Protein AF-S9TLI9-F1 (afdb_monomer_lite)

Secondary structure (DSSP, 8-state):
--------------------SSPEEEEEEEEES-EEEE-TTS-EEE--TT-EEETT-EEEE-TT-EEEEEETTS-EEEE-TT-EEEEEEEEE-TTT--EEEEEEEEES-EEEE--SHHHHSTTSEEEE-SS-EEEEESSEEEEETTEEEEEPPTTS---EEEEE-TTS-EEEE-STT-EEEEETTEE-

InterPro domains:
  IPR006860 FecR protein [PF04773] (57-141)

Sequence (188 aa):
MEVAMAPRDEASSDGAGTQSSGAAIGTVKTLTGGAVARHGDGTQVTLHKGDSIFEGDVLVTESGGAVGVVLADGTSLSLGEKGRLALNDYAYDAKSHSGDAHLSLESGSFALVSGQIAKTAPDAFALKTPTMTIGVRGTGVAGNPSSVALMGERGGVAGEVVITTPGGQTATLNSVGAAATVGSGGLS

Organism: NCBI:txid1316936

Foldseek 3Di:
DDDDDDDDDDDDDDPPPPPDPADQFKFWQDKWAWKWKQAQVRDIGTDDHGDTHGAQIKIAAAARIKIWMAGPLRKIKIFGHRWIKTFHDWDADPVLLEIATEMETAWGKMKIADGSHLARDFQRHWYHYPFKIKTWHRFMWITIRFKIFTAADPPRQFTWIWIAGPVGDIDIDRHHGDMWGQDPVGID

pLDDT: mean 83.11, std 13.95, range [37.53, 95.25]

Radius of gyration: 20.73 Å; chains: 1; bounding box: 42×81×52 Å

Structure (mmCIF, N/CA/C/O backbone):
data_AF-S9TLI9-F1
#
_entry.id   AF-S9TLI9-F1
#
loop_
_atom_site.group_PDB
_atom_site.id
_atom_site.type_symbol
_atom_site.label_atom_id
_atom_site.label_alt_id
_atom_site.label_comp_id
_atom_site.label_asym_id
_atom_site.label_entity_id
_atom_site.label_seq_id
_atom_site.pdbx_PDB_ins_code
_atom_site.Cartn_x
_atom_site.Cartn_y
_atom_site.Cartn_z
_atom_site.occupancy
_atom_site.B_iso_or_equiv
_atom_site.auth_seq_id
_atom_site.auth_comp_id
_atom_site.auth_asym_id
_atom_site.auth_atom_id
_atom_site.pdbx_PDB_model_num
ATOM 1 N N . MET A 1 1 ? -18.436 -61.335 -37.768 1.00 42.94 1 MET A N 1
ATOM 2 C CA . MET A 1 1 ? -17.404 -60.888 -36.813 1.00 42.94 1 MET A CA 1
ATOM 3 C C . MET A 1 1 ? -17.504 -59.379 -36.776 1.00 42.94 1 MET A C 1
ATOM 5 O O . MET A 1 1 ? -17.077 -58.729 -37.712 1.00 42.94 1 MET A O 1
ATOM 9 N N . GLU A 1 2 ? -18.431 -58.845 -35.987 1.00 50.66 2 GLU A N 1
ATOM 10 C CA . GLU A 1 2 ? -18.256 -58.610 -34.545 1.00 50.66 2 GLU A CA 1
ATOM 11 C C . GLU A 1 2 ? -17.056 -57.696 -34.304 1.00 50.66 2 GLU A C 1
ATOM 13 O O . GLU A 1 2 ? -15.920 -58.124 -34.457 1.00 50.66 2 GLU A O 1
ATOM 18 N N . VAL A 1 3 ? -17.332 -56.444 -33.949 1.00 47.47 3 VAL A N 1
ATOM 19 C CA . VAL A 1 3 ? -17.220 -56.036 -32.545 1.00 47.47 3 VAL A CA 1
ATOM 20 C C . VAL A 1 3 ? -18.114 -54.831 -32.283 1.00 47.47 3 VAL A C 1
ATOM 22 O O . VAL A 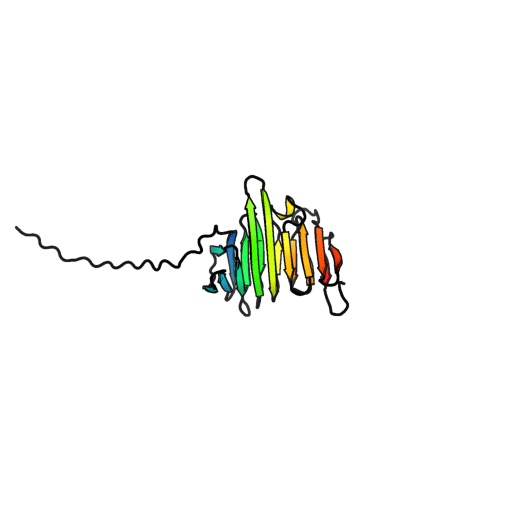1 3 ? -17.939 -53.754 -32.846 1.00 47.47 3 VAL A O 1
ATOM 25 N N . ALA A 1 4 ? -19.099 -55.057 -31.419 1.00 52.72 4 ALA A N 1
ATOM 26 C CA . ALA A 1 4 ? -19.722 -54.013 -30.634 1.00 52.72 4 ALA A CA 1
ATOM 27 C C . ALA A 1 4 ? -18.677 -53.420 -29.676 1.00 52.72 4 ALA A C 1
ATOM 29 O O . ALA A 1 4 ? -17.899 -54.164 -29.080 1.00 52.72 4 ALA A O 1
ATOM 30 N N . MET A 1 5 ? -18.704 -52.106 -29.463 1.00 51.16 5 MET A N 1
ATOM 31 C CA . MET A 1 5 ? -18.160 -51.514 -28.245 1.00 51.16 5 MET A CA 1
ATOM 32 C C . MET A 1 5 ? -18.983 -50.276 -27.873 1.00 51.16 5 MET A C 1
ATOM 34 O O . MET A 1 5 ? -19.244 -49.406 -28.698 1.00 51.16 5 MET A O 1
ATOM 38 N N . ALA A 1 6 ? -19.462 -50.317 -26.633 1.00 61.75 6 ALA A N 1
ATOM 39 C CA . ALA A 1 6 ? -20.376 -49.421 -25.937 1.00 61.75 6 ALA A CA 1
ATOM 40 C C . ALA A 1 6 ? -19.932 -47.938 -25.889 1.00 61.75 6 ALA A C 1
ATOM 42 O O . ALA A 1 6 ? -18.756 -47.642 -26.119 1.00 61.75 6 ALA A O 1
ATOM 43 N N . PRO A 1 7 ? -20.850 -47.010 -25.547 1.00 58.66 7 PRO A N 1
ATOM 44 C CA . PRO A 1 7 ? -20.541 -45.593 -25.377 1.00 58.66 7 PRO A CA 1
ATOM 45 C C . PRO A 1 7 ? -19.630 -45.375 -24.164 1.00 58.66 7 P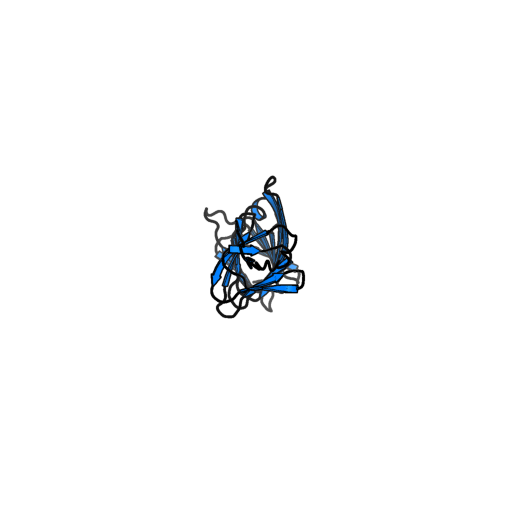RO A C 1
ATOM 47 O O . PRO A 1 7 ? -19.798 -46.016 -23.126 1.00 58.66 7 PRO A O 1
ATOM 50 N N . ARG A 1 8 ? -18.680 -44.446 -24.285 1.00 63.66 8 ARG A N 1
ATOM 51 C CA . ARG A 1 8 ? -18.006 -43.843 -23.135 1.00 63.66 8 ARG A CA 1
ATOM 52 C C . ARG A 1 8 ? -18.564 -42.440 -22.949 1.00 63.66 8 ARG A C 1
ATOM 54 O O . ARG A 1 8 ? -18.291 -41.555 -23.755 1.00 63.66 8 ARG A O 1
ATOM 61 N N . ASP A 1 9 ? -19.364 -42.288 -21.898 1.00 59.84 9 ASP A N 1
ATOM 62 C CA . ASP A 1 9 ? -19.298 -41.122 -21.018 1.00 59.84 9 ASP A CA 1
ATOM 63 C C . ASP A 1 9 ? -17.857 -40.617 -20.928 1.00 59.84 9 ASP A C 1
ATOM 65 O O . ASP A 1 9 ? -16.970 -41.438 -20.719 1.00 59.84 9 ASP A O 1
ATOM 69 N N . GLU A 1 10 ? -17.648 -39.309 -21.078 1.00 55.38 10 GLU A N 1
ATOM 70 C CA . GLU A 1 10 ? -16.999 -38.468 -20.064 1.00 55.38 10 GLU A CA 1
ATOM 71 C C . GLU A 1 10 ? -17.439 -37.019 -20.314 1.00 55.38 10 GLU A C 1
ATOM 73 O O . GLU A 1 10 ? -16.938 -36.310 -21.188 1.00 55.38 10 GLU A O 1
ATOM 78 N N . ALA A 1 11 ? -18.447 -36.600 -19.551 1.00 55.19 11 ALA A N 1
ATOM 79 C CA . ALA A 1 11 ? -18.671 -35.199 -19.265 1.00 55.19 11 ALA A CA 1
ATOM 80 C C . ALA A 1 11 ? -17.455 -34.673 -18.492 1.00 55.19 11 ALA A C 1
ATOM 82 O O . ALA A 1 11 ? -17.208 -35.108 -17.371 1.00 55.19 11 ALA A O 1
ATOM 83 N N . SER A 1 12 ? -16.742 -33.711 -19.070 1.00 59.59 12 SER A N 1
ATOM 84 C CA . SER A 1 12 ? -15.790 -32.885 -18.335 1.00 59.59 12 SER A CA 1
ATOM 85 C C . SER A 1 12 ? -16.242 -31.442 -18.446 1.00 59.59 12 SER A C 1
ATOM 87 O O . SER A 1 12 ? -16.172 -30.799 -19.490 1.00 59.59 12 SER A O 1
ATOM 89 N N . SER A 1 13 ? -16.799 -31.004 -17.328 1.00 57.56 13 SER A N 1
ATOM 90 C CA . SER A 1 13 ? -17.028 -29.633 -16.924 1.00 57.56 13 SER A CA 1
ATOM 91 C C . SER A 1 13 ? -15.786 -28.773 -17.133 1.00 57.56 13 SER A C 1
ATOM 93 O O . SER A 1 13 ? -14.793 -28.977 -16.441 1.00 57.56 13 SER A O 1
ATOM 95 N N . ASP A 1 14 ? -15.893 -27.746 -17.966 1.00 51.28 14 ASP A N 1
ATOM 96 C CA . ASP A 1 14 ? -15.140 -26.519 -17.741 1.00 51.28 14 ASP A CA 1
ATOM 97 C C . ASP A 1 14 ? -16.140 -25.427 -17.390 1.00 51.28 14 ASP A C 1
ATOM 99 O O . ASP A 1 14 ? -16.754 -24.775 -18.237 1.00 51.28 14 ASP A O 1
ATOM 103 N N . GLY A 1 15 ? -16.325 -25.268 -16.078 1.00 45.94 15 GLY A N 1
ATOM 104 C CA . GLY A 1 15 ? -16.776 -24.014 -15.511 1.00 45.94 15 GLY A CA 1
ATOM 105 C C . GLY A 1 15 ? -15.730 -22.964 -15.847 1.00 45.94 15 GLY A C 1
ATOM 106 O O . GLY A 1 15 ? -14.805 -22.731 -15.073 1.00 45.94 15 GLY A O 1
ATOM 107 N N . ALA A 1 16 ? -15.878 -22.347 -17.015 1.00 46.78 16 ALA A N 1
ATOM 108 C CA . ALA A 1 16 ? -15.201 -21.113 -17.347 1.00 46.78 16 ALA A CA 1
ATOM 109 C C . ALA A 1 16 ? -15.756 -20.030 -16.413 1.00 46.78 16 ALA A C 1
ATOM 111 O O . ALA A 1 16 ? -16.695 -19.305 -16.742 1.00 46.78 16 ALA A O 1
ATOM 112 N N . GLY A 1 17 ? -15.185 -19.956 -15.207 1.00 39.91 17 GLY A N 1
ATOM 113 C CA . GLY A 1 17 ? -15.124 -18.706 -14.474 1.00 39.91 17 GLY A CA 1
ATOM 114 C C . GLY A 1 17 ? -14.571 -17.680 -15.448 1.00 39.91 17 GLY A C 1
ATOM 115 O O . GLY A 1 17 ? -13.508 -17.891 -16.031 1.00 39.91 17 GLY A O 1
ATOM 116 N N . THR A 1 18 ? -15.367 -16.651 -15.710 1.00 37.53 18 THR A N 1
ATOM 117 C CA . THR A 1 18 ? -15.087 -15.575 -16.656 1.00 37.53 18 THR A CA 1
ATOM 118 C C . THR A 1 18 ? -13.860 -14.791 -16.200 1.00 37.53 18 THR A C 1
ATOM 120 O O . THR A 1 18 ? -13.984 -13.722 -15.619 1.00 37.53 18 THR A O 1
ATOM 123 N N . GLN A 1 19 ? -12.667 -15.355 -16.417 1.00 41.75 19 GLN A N 1
ATOM 124 C CA . GLN A 1 19 ? -11.394 -14.723 -16.100 1.00 41.75 19 GLN A CA 1
ATOM 125 C C . GLN A 1 19 ? -11.444 -13.298 -16.637 1.00 41.75 19 GLN A C 1
ATOM 127 O O . GLN A 1 19 ? -11.585 -13.095 -17.844 1.00 41.75 19 GLN A O 1
ATOM 132 N N . SER A 1 20 ? -11.434 -12.339 -15.710 1.00 43.84 20 SER A N 1
ATOM 133 C CA . SER A 1 20 ? -11.409 -10.917 -16.007 1.00 43.84 20 SER A CA 1
ATOM 134 C C . SER A 1 20 ? -10.353 -10.685 -17.086 1.00 43.84 20 SER A C 1
ATOM 136 O O . SER A 1 20 ? -9.196 -11.060 -16.908 1.00 43.84 20 SER A O 1
ATOM 138 N N . SER A 1 21 ? -10.761 -10.148 -18.237 1.00 46.41 21 SER A N 1
ATOM 139 C CA . SER A 1 21 ? -9.955 -10.031 -19.464 1.00 46.41 21 SER A CA 1
ATOM 140 C C . SER A 1 21 ? -8.802 -9.013 -19.370 1.00 46.41 21 SER A C 1
ATOM 142 O O . SER A 1 21 ? -8.392 -8.447 -20.384 1.00 46.41 21 SER A O 1
ATOM 144 N N . GLY A 1 22 ? -8.299 -8.745 -18.165 1.00 59.97 22 GLY A N 1
ATOM 145 C CA . GLY A 1 22 ? -7.149 -7.894 -17.885 1.00 59.97 22 GLY A CA 1
ATOM 146 C C . GLY A 1 22 ? -5.882 -8.713 -17.638 1.00 59.97 22 GLY A C 1
ATOM 147 O O . GLY A 1 22 ? -5.931 -9.866 -17.209 1.00 59.97 22 GLY A O 1
ATOM 148 N N . ALA A 1 23 ? -4.719 -8.118 -17.902 1.00 75.81 23 ALA A N 1
ATOM 149 C CA . ALA A 1 23 ? -3.455 -8.718 -17.496 1.00 75.81 23 ALA A CA 1
ATOM 150 C C . ALA A 1 23 ? -3.388 -8.779 -15.961 1.00 75.81 23 ALA A C 1
ATOM 152 O O . ALA A 1 23 ? -3.697 -7.801 -15.283 1.00 75.81 23 ALA A O 1
ATOM 153 N N . ALA A 1 24 ? -2.972 -9.921 -15.411 1.00 85.44 24 ALA A N 1
ATOM 154 C CA . ALA A 1 24 ? -2.707 -10.027 -13.983 1.00 85.44 24 ALA A CA 1
ATOM 155 C C . ALA A 1 24 ? -1.599 -9.037 -13.595 1.00 85.44 24 ALA A C 1
ATOM 157 O O . ALA A 1 24 ? -0.491 -9.089 -14.132 1.00 85.44 24 ALA A O 1
ATOM 158 N N . ILE A 1 25 ? -1.895 -8.156 -12.645 1.00 89.06 25 ILE A N 1
ATOM 159 C CA . ILE A 1 25 ? -0.964 -7.135 -12.150 1.00 89.06 25 ILE A CA 1
ATOM 160 C C . ILE A 1 25 ? -0.156 -7.628 -10.951 1.00 89.06 25 ILE A C 1
ATOM 162 O O . ILE A 1 25 ? 0.853 -7.029 -10.581 1.00 89.06 25 ILE A O 1
ATOM 166 N N . GLY A 1 26 ? -0.577 -8.738 -10.341 1.00 90.50 26 GLY A N 1
ATOM 167 C CA . GLY A 1 26 ? 0.108 -9.331 -9.206 1.00 90.50 26 GLY A CA 1
ATOM 168 C C . GLY A 1 26 ? -0.312 -10.760 -8.907 1.00 90.50 26 GLY A C 1
ATOM 169 O O . GLY A 1 26 ? -1.134 -11.369 -9.591 1.00 90.50 26 GLY A O 1
ATOM 170 N N . THR A 1 27 ? 0.297 -11.324 -7.870 1.00 93.06 27 THR A N 1
ATOM 171 C CA . THR A 1 27 ? 0.033 -12.691 -7.417 1.00 93.06 27 THR A CA 1
ATOM 172 C C . THR A 1 27 ? 0.074 -12.771 -5.901 1.00 93.06 27 THR A C 1
ATOM 174 O O . THR A 1 27 ? 0.992 -12.244 -5.263 1.00 93.06 27 THR A O 1
ATOM 177 N N . VAL A 1 28 ? -0.876 -13.495 -5.316 1.00 94.50 28 VAL A N 1
ATOM 178 C CA . VAL A 1 28 ? -0.903 -13.788 -3.883 1.00 94.50 28 VAL A CA 1
ATOM 179 C C . VAL A 1 28 ? 0.271 -14.704 -3.527 1.00 94.50 28 VAL A C 1
ATOM 181 O O . VAL A 1 28 ? 0.352 -15.855 -3.957 1.00 94.50 28 VAL A O 1
ATOM 184 N N . LYS A 1 29 ? 1.205 -14.209 -2.716 1.00 93.50 29 LYS A N 1
ATOM 185 C CA . LYS A 1 29 ? 2.345 -14.981 -2.197 1.00 93.50 29 LYS A CA 1
ATOM 186 C C . LYS A 1 29 ? 2.054 -15.627 -0.855 1.00 93.50 29 LYS A C 1
ATOM 188 O O . LYS A 1 29 ? 2.537 -16.732 -0.597 1.00 93.50 29 LYS A O 1
ATOM 193 N N . THR A 1 30 ? 1.292 -14.957 -0.002 1.00 91.44 30 THR A N 1
ATOM 194 C CA . THR A 1 30 ? 0.930 -15.456 1.324 1.00 91.44 30 THR A CA 1
ATOM 195 C C . THR A 1 30 ? -0.536 -15.185 1.600 1.00 91.44 30 THR A C 1
ATOM 197 O O . THR A 1 30 ? -1.096 -14.182 1.166 1.00 91.44 30 THR A O 1
ATOM 200 N N . LEU A 1 31 ? -1.152 -16.107 2.328 1.00 92.81 31 LEU A N 1
ATOM 201 C CA . LEU A 1 31 ? -2.519 -15.990 2.794 1.00 92.81 31 LEU A CA 1
ATOM 202 C C . LEU A 1 31 ? -2.602 -16.661 4.162 1.00 92.81 31 LEU A C 1
ATOM 204 O O . LEU A 1 31 ? -2.154 -17.798 4.322 1.00 92.81 31 LEU A O 1
ATOM 208 N N . THR A 1 32 ? -3.175 -15.951 5.120 1.00 91.38 32 THR A N 1
ATOM 209 C CA . THR A 1 32 ? -3.481 -16.433 6.464 1.00 91.38 32 THR A CA 1
ATOM 210 C C . THR A 1 32 ? -4.949 -16.134 6.731 1.00 91.38 32 THR A C 1
ATOM 212 O O . THR A 1 32 ? -5.407 -15.041 6.414 1.00 91.38 32 THR A O 1
ATOM 215 N N . GLY A 1 33 ? -5.695 -17.077 7.308 1.00 89.69 33 GLY A N 1
ATOM 216 C CA . GLY A 1 33 ? -7.133 -16.901 7.538 1.00 89.69 33 GLY A CA 1
ATOM 217 C C . GLY A 1 33 ? -7.929 -16.796 6.230 1.00 89.69 33 GLY A C 1
ATOM 218 O O . GLY A 1 33 ? -7.628 -17.503 5.270 1.00 89.69 33 GLY A O 1
ATOM 219 N N . GLY A 1 34 ? -8.948 -15.932 6.210 1.00 89.56 34 GLY A N 1
ATOM 220 C CA . GLY A 1 34 ? -9.807 -15.688 5.049 1.00 89.56 34 GLY A CA 1
ATOM 221 C C . GLY A 1 34 ? -9.509 -14.354 4.361 1.00 89.56 34 GLY A C 1
ATOM 222 O O . GLY A 1 34 ? -9.417 -13.312 5.018 1.00 89.56 34 GLY A O 1
ATOM 223 N N . ALA A 1 35 ? -9.393 -14.380 3.032 1.00 93.69 35 ALA A N 1
ATOM 224 C CA . ALA A 1 35 ? -9.405 -13.184 2.198 1.00 93.69 35 ALA A CA 1
ATOM 225 C C . ALA A 1 35 ? -10.157 -13.444 0.892 1.00 93.69 35 ALA A C 1
ATOM 227 O O . ALA A 1 35 ? -10.219 -14.565 0.389 1.00 93.69 35 ALA A O 1
ATOM 228 N N . VAL A 1 36 ? -10.719 -12.382 0.340 1.00 93.38 36 VAL A N 1
ATOM 229 C CA . VAL A 1 36 ? -11.512 -12.396 -0.884 1.00 93.38 36 VAL A CA 1
ATOM 230 C C . VAL A 1 36 ? -11.087 -11.220 -1.756 1.00 93.38 36 VAL A C 1
ATOM 232 O O . VAL A 1 36 ? -10.828 -10.131 -1.245 1.00 93.38 36 VAL A O 1
ATOM 235 N N . ALA A 1 37 ? -11.026 -11.423 -3.065 1.00 93.31 37 ALA A N 1
ATOM 236 C CA . ALA A 1 37 ? -10.930 -10.349 -4.041 1.00 93.31 37 ALA A CA 1
ATOM 237 C C . ALA A 1 37 ? -12.325 -10.072 -4.589 1.00 93.31 37 ALA A C 1
ATOM 239 O O . ALA A 1 37 ? -13.092 -10.993 -4.867 1.00 93.31 37 ALA A O 1
ATOM 240 N N . ARG A 1 38 ? -12.671 -8.796 -4.710 1.00 92.94 38 ARG A N 1
ATOM 241 C CA . ARG A 1 38 ? -13.832 -8.350 -5.474 1.00 92.94 38 ARG A CA 1
ATOM 242 C C . ARG A 1 38 ? -13.326 -7.727 -6.757 1.00 92.94 38 ARG A C 1
ATOM 244 O O . ARG A 1 38 ? -12.647 -6.708 -6.687 1.00 92.94 38 ARG A O 1
ATOM 251 N N . HIS A 1 39 ? -13.644 -8.339 -7.882 1.00 87.94 39 HIS A N 1
ATOM 252 C CA . HIS A 1 39 ? -13.270 -7.831 -9.190 1.00 87.94 39 HIS A CA 1
ATOM 253 C C . HIS A 1 39 ? -14.112 -6.603 -9.555 1.00 87.94 39 HIS A C 1
ATOM 255 O O . HIS A 1 39 ? -15.189 -6.372 -8.990 1.00 87.94 39 HIS A O 1
ATOM 261 N N . GLY A 1 40 ? -13.635 -5.815 -10.522 1.00 78.38 40 GLY A N 1
ATOM 262 C CA . GLY A 1 40 ? -14.331 -4.611 -10.992 1.00 78.38 40 GLY A CA 1
ATOM 263 C C . GLY A 1 40 ? -15.731 -4.870 -11.574 1.00 78.38 40 GLY A C 1
ATOM 264 O O . GLY A 1 40 ? -16.565 -3.968 -11.589 1.00 78.38 40 GLY A O 1
ATOM 265 N N . ASP A 1 41 ? -16.023 -6.104 -11.997 1.00 79.62 41 ASP A N 1
ATOM 266 C CA . ASP A 1 41 ? -17.347 -6.547 -12.459 1.00 79.62 41 ASP A CA 1
ATOM 267 C C . ASP A 1 41 ? -18.332 -6.863 -11.309 1.00 79.62 41 ASP A C 1
ATOM 269 O O . ASP A 1 41 ? -19.495 -7.196 -11.547 1.00 79.62 41 ASP A O 1
ATOM 273 N N . GLY A 1 42 ? -17.880 -6.744 -10.056 1.00 79.62 42 GLY A N 1
ATOM 274 C CA . GLY A 1 42 ? -18.652 -7.024 -8.849 1.00 79.62 42 GLY A CA 1
ATOM 275 C C . GLY A 1 42 ? -18.632 -8.489 -8.408 1.00 79.62 42 GLY A C 1
ATOM 276 O O . GLY A 1 42 ? -19.208 -8.806 -7.362 1.00 79.62 42 GLY A O 1
ATOM 277 N N . THR A 1 43 ? -17.971 -9.383 -9.148 1.00 87.56 43 THR A N 1
ATOM 278 C CA . THR A 1 43 ? -17.781 -10.771 -8.720 1.00 87.56 43 THR A CA 1
ATOM 279 C C . THR A 1 43 ? -16.812 -10.839 -7.546 1.00 87.56 43 THR A C 1
ATOM 281 O O . THR A 1 43 ? -15.878 -10.049 -7.422 1.00 87.56 43 THR A O 1
ATOM 284 N N . GLN A 1 44 ? -17.064 -11.774 -6.632 1.00 89.75 44 GLN A N 1
ATOM 285 C CA . GLN A 1 44 ? -16.228 -11.991 -5.461 1.00 89.75 44 GLN A CA 1
ATOM 286 C C . GLN A 1 44 ? -15.651 -13.398 -5.505 1.00 89.75 44 GLN A C 1
ATOM 288 O O . GLN A 1 44 ? -16.394 -14.370 -5.633 1.00 89.75 44 GLN A O 1
ATOM 293 N N . VAL A 1 45 ? -14.336 -13.495 -5.352 1.00 90.81 45 VAL A N 1
ATOM 294 C CA . VAL A 1 45 ? -13.595 -14.752 -5.385 1.00 90.81 45 VAL A CA 1
ATOM 295 C C . VAL A 1 45 ? -12.802 -14.886 -4.095 1.00 90.81 45 VAL A C 1
ATOM 297 O O . VAL A 1 45 ? -12.158 -13.941 -3.637 1.00 90.81 45 VAL A O 1
ATOM 300 N N . THR A 1 46 ? -12.862 -16.063 -3.479 1.00 92.00 46 THR A N 1
ATOM 301 C CA . THR A 1 46 ? -11.995 -16.392 -2.345 1.00 92.00 46 THR A CA 1
ATOM 302 C C . THR A 1 46 ? -10.566 -16.521 -2.834 1.00 92.00 46 THR A C 1
ATOM 304 O O . THR A 1 46 ? -10.295 -17.315 -3.732 1.00 92.00 46 THR A O 1
ATOM 307 N N . LEU A 1 47 ? -9.665 -15.750 -2.232 1.00 91.62 47 LEU A N 1
ATOM 308 C CA . LEU A 1 47 ? -8.257 -15.774 -2.590 1.00 91.62 47 LEU A CA 1
ATOM 309 C C . LEU A 1 47 ? -7.580 -16.995 -1.989 1.00 91.62 47 LEU A C 1
ATOM 311 O O . LEU A 1 47 ? -7.785 -17.330 -0.824 1.00 91.62 47 LEU A O 1
ATOM 315 N N . HIS A 1 48 ? -6.698 -17.588 -2.776 1.00 91.75 48 HIS A N 1
ATOM 316 C CA . HIS A 1 48 ? -5.767 -18.625 -2.380 1.00 91.75 48 HIS A CA 1
ATOM 317 C C . HIS A 1 48 ? -4.344 -18.188 -2.713 1.00 91.75 48 HIS A C 1
ATOM 319 O O . HIS A 1 48 ? -4.078 -17.293 -3.517 1.00 91.75 48 HIS A O 1
ATOM 325 N N . LYS A 1 49 ? -3.376 -18.830 -2.062 1.00 91.44 49 LYS 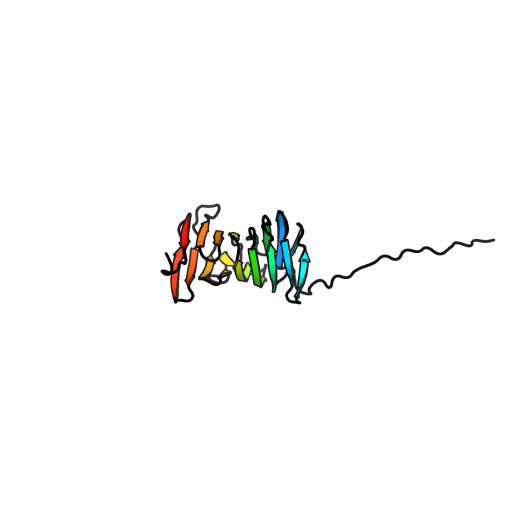A N 1
ATOM 326 C CA . LYS A 1 49 ? -1.972 -18.615 -2.392 1.00 91.44 49 LYS A CA 1
ATOM 327 C C . LYS A 1 49 ? -1.710 -19.062 -3.833 1.00 91.44 49 LYS A C 1
ATOM 329 O O . LYS A 1 49 ? -1.939 -20.219 -4.164 1.00 91.44 49 LYS A O 1
ATOM 334 N N . GLY A 1 50 ? -1.130 -18.172 -4.630 1.00 89.38 50 GLY A N 1
ATOM 335 C CA . GLY A 1 50 ? -0.868 -18.385 -6.052 1.00 89.38 50 GLY A CA 1
ATOM 336 C C . GLY A 1 50 ? -1.894 -17.729 -6.971 1.00 89.38 50 GLY A C 1
ATOM 337 O O . GLY A 1 50 ? -1.610 -17.619 -8.161 1.00 89.38 50 GLY A O 1
ATOM 338 N N . ASP A 1 51 ? -3.015 -17.243 -6.437 1.00 90.38 51 ASP A N 1
ATOM 339 C CA . ASP A 1 51 ? -4.035 -16.585 -7.248 1.00 90.38 51 ASP A CA 1
ATOM 340 C C . ASP A 1 51 ? -3.515 -15.269 -7.824 1.00 90.38 51 ASP A C 1
ATOM 342 O O . ASP A 1 51 ? -2.736 -14.538 -7.197 1.00 90.38 51 ASP A O 1
ATOM 346 N N . SER A 1 52 ? -3.947 -14.980 -9.045 1.00 90.69 52 SER A N 1
ATOM 347 C CA . SER A 1 52 ? -3.651 -13.731 -9.732 1.00 90.69 52 SER A CA 1
ATOM 348 C C . SER A 1 52 ? -4.560 -12.613 -9.234 1.00 90.69 52 SER A C 1
ATOM 350 O O . SER A 1 52 ? -5.748 -12.826 -9.014 1.00 90.69 52 SER A O 1
ATOM 352 N N . ILE A 1 53 ? -3.983 -11.424 -9.079 1.00 90.81 53 ILE A N 1
ATOM 353 C CA . ILE A 1 53 ? -4.710 -10.187 -8.790 1.00 90.81 53 ILE A CA 1
ATOM 354 C C . ILE A 1 53 ? -4.744 -9.350 -10.061 1.00 90.81 53 ILE A C 1
ATOM 356 O O . ILE A 1 53 ? -3.736 -9.260 -10.773 1.00 90.81 53 ILE A O 1
ATOM 360 N N . PHE A 1 54 ? -5.888 -8.738 -10.322 1.00 90.06 54 PHE A N 1
ATOM 361 C CA . PHE A 1 54 ? -6.141 -7.927 -11.502 1.00 90.06 54 PHE A CA 1
ATOM 362 C C . PHE A 1 5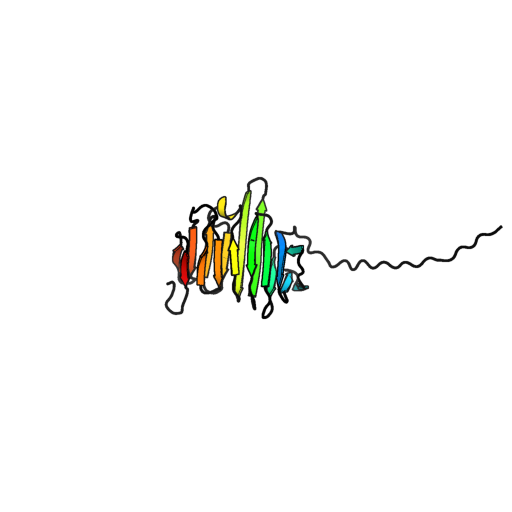4 ? -6.320 -6.457 -11.121 1.00 90.06 54 PHE A C 1
ATOM 364 O O . PHE A 1 54 ? -6.549 -6.102 -9.964 1.00 90.06 54 PHE A O 1
ATOM 371 N N . GLU A 1 55 ? -6.157 -5.584 -12.107 1.00 88.81 55 GLU A N 1
ATOM 372 C CA . GLU A 1 55 ? -6.474 -4.170 -11.951 1.00 88.81 55 GLU A CA 1
ATOM 373 C C . GLU A 1 55 ? -7.974 -3.981 -11.677 1.00 88.81 55 GLU A C 1
ATOM 375 O O . GLU A 1 55 ? -8.820 -4.680 -12.236 1.00 88.81 55 GLU A O 1
ATOM 380 N N . GLY A 1 56 ? -8.302 -3.041 -10.792 1.00 88.94 56 GLY A N 1
ATOM 381 C CA . GLY A 1 56 ? -9.658 -2.798 -10.308 1.00 88.94 56 GLY A CA 1
ATOM 382 C C . GLY A 1 56 ? -10.085 -3.718 -9.163 1.00 88.94 56 GLY A C 1
ATOM 383 O O . GLY A 1 56 ? -11.174 -3.530 -8.617 1.00 88.94 56 GLY A O 1
ATOM 384 N N . ASP A 1 57 ? -9.254 -4.689 -8.769 1.00 91.69 57 ASP A N 1
ATOM 385 C CA . ASP A 1 57 ? -9.591 -5.608 -7.687 1.00 91.69 57 ASP A CA 1
ATOM 386 C C . ASP A 1 57 ? -9.587 -4.913 -6.323 1.00 91.69 57 ASP A C 1
ATOM 388 O O . ASP A 1 57 ? -8.712 -4.112 -5.984 1.00 91.69 57 ASP A O 1
ATOM 392 N N . VAL A 1 58 ? -10.547 -5.296 -5.485 1.00 93.56 58 VAL A N 1
ATOM 393 C CA . VAL A 1 58 ? -10.614 -4.912 -4.078 1.00 93.56 58 VAL A CA 1
ATOM 394 C C . VAL A 1 58 ? -10.355 -6.131 -3.208 1.00 93.56 58 VAL A C 1
ATOM 396 O O . VAL A 1 58 ? -11.195 -7.024 -3.089 1.00 93.56 58 VAL A O 1
ATOM 399 N N . LEU A 1 59 ? -9.196 -6.148 -2.560 1.00 93.81 59 LEU A N 1
ATOM 400 C CA . LEU A 1 59 ? -8.820 -7.158 -1.583 1.00 93.81 59 LEU A CA 1
ATOM 401 C C . LEU A 1 59 ? -9.503 -6.854 -0.253 1.00 93.81 59 LEU A C 1
ATOM 403 O O . LEU A 1 59 ? -9.383 -5.751 0.287 1.00 93.81 59 LEU A O 1
ATOM 407 N N . VAL A 1 60 ? -10.202 -7.845 0.287 1.00 94.44 60 VAL A N 1
ATOM 408 C CA . VAL A 1 60 ? -10.867 -7.768 1.586 1.00 94.44 60 VAL A CA 1
ATOM 409 C C . VAL A 1 60 ? -10.415 -8.944 2.440 1.00 94.44 60 VAL A C 1
ATOM 411 O O . VAL A 1 60 ? -10.529 -10.095 2.026 1.00 94.44 60 VAL A O 1
ATOM 414 N N . THR A 1 61 ? -9.906 -8.669 3.636 1.00 94.81 61 THR A N 1
ATOM 415 C CA . THR A 1 61 ? -9.505 -9.697 4.609 1.00 94.81 61 THR A CA 1
ATOM 416 C C . THR A 1 61 ? -10.508 -9.777 5.754 1.00 94.81 61 THR A C 1
ATOM 418 O O . THR A 1 61 ? -11.090 -8.777 6.184 1.00 94.81 61 THR A O 1
ATOM 421 N N . GLU A 1 62 ? -10.715 -10.985 6.267 1.00 92.06 62 GLU A N 1
ATOM 422 C CA . GLU A 1 62 ? -11.574 -11.221 7.427 1.00 92.06 62 GLU A CA 1
ATOM 423 C C . GLU A 1 62 ? -10.826 -10.967 8.752 1.00 92.06 62 GLU A C 1
ATOM 425 O O . GLU A 1 62 ? -9.667 -10.540 8.779 1.00 92.06 62 GLU A O 1
ATOM 430 N N . SER A 1 63 ? -11.495 -11.199 9.886 1.00 91.50 63 SER A N 1
ATOM 431 C CA . SER A 1 63 ? -10.850 -11.126 11.205 1.00 91.50 63 SER A CA 1
ATOM 432 C C . SER A 1 63 ? -9.798 -12.232 11.337 1.00 91.50 63 SER A C 1
ATOM 434 O O . SER A 1 63 ? -10.090 -13.388 11.041 1.00 91.50 63 SER A O 1
ATOM 436 N N . GLY A 1 64 ? -8.578 -11.900 11.771 1.00 88.06 64 GLY A N 1
ATOM 437 C CA . GLY A 1 64 ? -7.439 -12.826 11.740 1.00 88.06 64 GLY A CA 1
ATOM 438 C C . GLY A 1 64 ? -6.939 -13.181 10.331 1.00 88.06 64 GLY A C 1
ATOM 439 O O . GLY A 1 64 ? -6.060 -14.034 10.196 1.00 88.06 64 GLY A O 1
ATOM 440 N N . GLY A 1 65 ? -7.497 -12.556 9.287 1.00 91.38 65 GLY A N 1
ATOM 441 C CA . GLY A 1 65 ? -7.080 -12.723 7.901 1.00 91.38 65 GLY A CA 1
ATOM 442 C C . GLY A 1 65 ? -5.887 -11.834 7.555 1.00 91.38 65 GLY A C 1
ATOM 443 O O . GLY A 1 65 ? -5.788 -10.708 8.027 1.00 91.38 65 GLY A O 1
ATOM 444 N N . ALA A 1 66 ? -4.982 -12.304 6.711 1.00 92.94 66 ALA A N 1
ATOM 445 C CA . ALA A 1 66 ? -3.933 -11.482 6.127 1.00 92.94 66 ALA A CA 1
ATOM 446 C C . ALA A 1 66 ? -3.587 -12.003 4.735 1.00 92.94 66 ALA A C 1
ATOM 448 O O . ALA A 1 66 ? -3.533 -13.213 4.515 1.00 92.94 66 ALA A O 1
ATOM 449 N N . VAL A 1 67 ? -3.314 -11.097 3.804 1.00 94.81 67 VAL A N 1
ATOM 450 C CA . VAL A 1 67 ? -2.918 -11.445 2.438 1.00 94.81 67 VAL A CA 1
ATOM 451 C C . VAL A 1 67 ? -1.664 -10.675 2.052 1.00 94.81 67 VAL A C 1
ATOM 453 O O . VAL A 1 67 ? -1.566 -9.474 2.288 1.00 94.81 67 VAL A O 1
ATOM 456 N N . GLY A 1 68 ? -0.689 -11.376 1.483 1.00 94.50 68 GLY A N 1
ATOM 457 C CA . GLY A 1 68 ? 0.511 -10.793 0.899 1.00 94.50 68 GLY A CA 1
ATOM 458 C C . GLY A 1 68 ? 0.508 -11.010 -0.605 1.00 94.50 68 GLY A C 1
ATOM 459 O O . GLY A 1 68 ? 0.453 -12.148 -1.070 1.00 94.50 68 GLY A O 1
ATOM 460 N N . VAL A 1 69 ? 0.583 -9.927 -1.362 1.00 94.00 69 VAL A N 1
ATOM 461 C CA . VAL A 1 69 ? 0.576 -9.890 -2.823 1.00 94.00 69 VAL A CA 1
ATOM 462 C C . VAL A 1 69 ? 1.902 -9.318 -3.303 1.00 94.00 69 VAL A C 1
ATOM 464 O O . VAL A 1 69 ? 2.419 -8.359 -2.737 1.00 94.00 69 VAL A O 1
ATOM 467 N N . VAL A 1 70 ? 2.458 -9.903 -4.358 1.00 93.19 70 VAL A N 1
ATOM 468 C CA . VAL A 1 70 ? 3.590 -9.319 -5.083 1.00 93.19 70 VAL A CA 1
ATOM 469 C C . VAL A 1 70 ? 3.111 -8.898 -6.459 1.00 93.19 70 VAL A C 1
ATOM 471 O O . VAL A 1 70 ? 2.537 -9.714 -7.180 1.00 93.19 70 VAL A O 1
ATOM 474 N N . LEU A 1 71 ? 3.328 -7.631 -6.792 1.00 91.38 71 LEU A N 1
ATOM 475 C CA . LEU A 1 71 ? 2.965 -7.033 -8.070 1.00 91.38 71 LEU A CA 1
ATOM 476 C C . LEU A 1 71 ? 4.049 -7.291 -9.129 1.00 91.38 71 LEU A C 1
ATOM 478 O O . LEU A 1 71 ? 5.174 -7.693 -8.812 1.00 91.38 71 LEU A O 1
ATOM 482 N N . ALA A 1 72 ? 3.708 -7.067 -10.396 1.00 88.38 72 ALA A N 1
ATOM 483 C CA . ALA A 1 72 ? 4.576 -7.331 -11.543 1.00 88.38 72 ALA A CA 1
ATOM 484 C C . ALA A 1 72 ? 5.881 -6.504 -11.540 1.00 88.38 72 ALA A C 1
ATOM 486 O O . ALA A 1 72 ? 6.914 -6.980 -12.011 1.00 88.38 72 ALA A O 1
ATOM 487 N N . ASP A 1 73 ? 5.864 -5.303 -10.961 1.00 85.50 73 ASP A N 1
ATOM 488 C CA . ASP A 1 73 ? 7.028 -4.421 -10.782 1.00 85.50 73 ASP A CA 1
ATOM 489 C C . ASP A 1 73 ? 7.945 -4.823 -9.611 1.00 85.50 73 ASP A C 1
ATOM 491 O O . ASP A 1 73 ? 8.945 -4.154 -9.331 1.00 85.50 73 ASP A O 1
ATOM 495 N N . GLY A 1 74 ? 7.601 -5.903 -8.904 1.00 86.81 74 GLY A N 1
ATOM 496 C CA . GLY A 1 74 ? 8.309 -6.377 -7.720 1.00 86.81 74 GLY A CA 1
ATOM 497 C C . GLY A 1 74 ? 7.878 -5.698 -6.419 1.00 86.81 74 GLY A C 1
ATOM 498 O O . GLY A 1 74 ? 8.473 -5.988 -5.380 1.00 86.81 74 GLY A O 1
ATOM 499 N N . THR A 1 75 ? 6.855 -4.835 -6.442 1.00 89.06 75 THR A N 1
ATOM 500 C CA . THR A 1 75 ? 6.268 -4.282 -5.217 1.00 89.06 75 THR A CA 1
ATOM 501 C C . THR A 1 75 ? 5.668 -5.408 -4.375 1.00 89.06 75 THR A C 1
ATOM 503 O O . THR A 1 75 ? 4.887 -6.222 -4.868 1.00 89.06 75 THR A O 1
ATOM 506 N N . SER A 1 76 ? 6.013 -5.453 -3.089 1.00 91.19 76 SER A N 1
ATOM 507 C CA . SER A 1 76 ? 5.427 -6.392 -2.130 1.00 91.19 76 SER A CA 1
ATOM 508 C C . SER A 1 76 ? 4.434 -5.659 -1.246 1.00 91.19 76 SER A C 1
ATOM 510 O O . SER A 1 76 ? 4.809 -4.773 -0.486 1.00 91.19 76 SER A O 1
ATOM 512 N N . LEU A 1 77 ? 3.178 -6.072 -1.298 1.00 92.69 77 LEU A N 1
ATOM 513 C CA . LEU A 1 77 ? 2.065 -5.495 -0.562 1.00 92.69 77 LEU A CA 1
ATOM 514 C C . LEU A 1 77 ? 1.508 -6.538 0.405 1.00 92.69 77 LEU A C 1
ATOM 516 O O . LEU A 1 77 ? 1.312 -7.690 0.049 1.00 92.69 77 LEU A O 1
ATOM 520 N N . SER A 1 78 ? 1.243 -6.150 1.641 1.00 93.69 78 SER A N 1
ATOM 521 C CA . SER A 1 78 ? 0.605 -6.980 2.656 1.00 93.69 78 SER A CA 1
ATOM 522 C C . SER A 1 78 ? -0.550 -6.218 3.276 1.00 93.69 78 SER A C 1
ATOM 524 O O . SER A 1 78 ? -0.390 -5.063 3.662 1.00 93.69 78 SER A O 1
ATOM 526 N N . LEU A 1 79 ? -1.693 -6.880 3.394 1.00 95.25 79 LEU A N 1
ATOM 527 C CA . LEU A 1 79 ? -2.892 -6.380 4.046 1.00 95.25 79 LEU A CA 1
ATOM 528 C C . LEU A 1 79 ? -3.191 -7.277 5.249 1.00 95.25 79 LEU A C 1
ATOM 530 O O . LEU A 1 79 ? -3.287 -8.497 5.112 1.00 95.25 79 LEU A O 1
ATOM 534 N N . GLY A 1 80 ? -3.285 -6.669 6.427 1.00 93.69 80 GLY A N 1
ATOM 535 C CA . GLY A 1 80 ? -3.633 -7.330 7.683 1.00 93.69 80 GLY A CA 1
ATOM 536 C C . GLY A 1 80 ? -5.135 -7.569 7.820 1.00 93.69 80 GLY A C 1
ATOM 537 O O . GLY A 1 80 ? -5.880 -7.439 6.853 1.00 93.69 80 GLY A O 1
ATOM 538 N N . GLU A 1 81 ? -5.580 -7.905 9.028 1.00 93.50 81 GLU A N 1
ATOM 539 C CA . GLU A 1 81 ? -6.978 -8.260 9.298 1.00 93.50 81 GLU A CA 1
ATOM 540 C C . GLU A 1 81 ? -7.952 -7.095 9.138 1.00 93.50 81 GLU A C 1
ATOM 542 O O . GLU A 1 81 ? -7.589 -5.931 9.332 1.00 93.50 81 GLU A O 1
ATOM 547 N N . LYS A 1 82 ? -9.212 -7.428 8.815 1.00 93.06 82 LYS A N 1
ATOM 548 C CA . LYS A 1 82 ? -10.299 -6.453 8.592 1.00 93.06 82 LYS A CA 1
ATOM 549 C C . LYS A 1 82 ? -9.883 -5.344 7.622 1.00 93.06 82 LYS A C 1
ATOM 551 O O . LYS A 1 82 ? -10.218 -4.173 7.802 1.00 93.06 82 LYS A O 1
ATOM 556 N N . GLY A 1 83 ? -9.089 -5.729 6.635 1.00 93.88 83 GLY A N 1
ATOM 557 C CA . GLY A 1 83 ? -8.480 -4.852 5.667 1.00 93.88 83 GLY A CA 1
ATOM 558 C C . GLY A 1 83 ? -9.320 -4.749 4.414 1.00 93.88 83 GLY A C 1
ATOM 559 O O . GLY A 1 83 ? -9.941 -5.722 3.987 1.00 93.88 83 GLY A O 1
ATOM 560 N N . ARG A 1 84 ? -9.327 -3.559 3.817 1.00 95.00 84 ARG A N 1
ATOM 561 C CA . ARG A 1 84 ? -9.962 -3.292 2.525 1.00 95.00 84 ARG A CA 1
ATOM 562 C C . ARG A 1 84 ? -9.036 -2.423 1.701 1.00 95.00 84 ARG A C 1
ATOM 564 O O . ARG A 1 84 ? -8.805 -1.265 2.053 1.00 95.00 84 ARG A O 1
ATOM 571 N N . LEU A 1 85 ? -8.507 -2.994 0.628 1.00 94.81 85 LEU A N 1
ATOM 572 C CA . LEU A 1 85 ? -7.543 -2.347 -0.247 1.00 94.81 85 LEU A CA 1
ATOM 573 C C . LEU A 1 85 ? -7.965 -2.522 -1.700 1.00 94.81 85 LEU A C 1
ATOM 575 O O . LEU A 1 85 ? -8.054 -3.645 -2.184 1.00 94.81 85 LEU A O 1
ATOM 579 N N . ALA A 1 86 ? -8.194 -1.413 -2.386 1.00 93.12 86 ALA A N 1
ATOM 580 C CA . ALA A 1 86 ? -8.492 -1.379 -3.807 1.00 93.12 86 ALA A CA 1
ATOM 581 C C . ALA A 1 86 ? -7.227 -1.082 -4.619 1.00 93.12 86 ALA A C 1
ATOM 583 O O . ALA A 1 86 ? -6.470 -0.164 -4.286 1.00 93.12 86 ALA A O 1
ATOM 584 N N . LEU A 1 87 ? -7.011 -1.851 -5.682 1.00 91.81 87 LEU A N 1
ATOM 585 C CA . LEU A 1 87 ? -5.987 -1.617 -6.693 1.00 91.81 87 LEU A CA 1
ATOM 586 C C . LEU A 1 87 ? -6.655 -0.891 -7.863 1.00 91.81 87 LEU A C 1
ATOM 588 O O . LEU A 1 87 ? -7.124 -1.531 -8.795 1.00 91.81 87 LEU A O 1
ATOM 592 N N . ASN A 1 88 ? -6.785 0.433 -7.774 1.00 89.06 88 ASN A N 1
ATOM 593 C CA . ASN A 1 88 ? -7.628 1.184 -8.710 1.00 89.06 88 ASN A CA 1
ATOM 594 C C . ASN A 1 88 ? -6.991 1.353 -10.090 1.00 89.06 88 ASN A C 1
ATOM 596 O O . ASN A 1 88 ? -7.704 1.285 -11.082 1.00 89.06 88 ASN A O 1
ATOM 600 N N . ASP A 1 89 ? -5.691 1.642 -10.119 1.00 87.88 89 ASP A N 1
ATOM 601 C CA . ASP A 1 89 ? -4.928 1.902 -11.338 1.00 87.88 89 ASP A CA 1
ATOM 602 C C . ASP A 1 89 ? -3.548 1.276 -11.161 1.00 87.88 89 ASP A C 1
ATOM 604 O O . ASP A 1 89 ? -2.871 1.514 -10.149 1.00 87.88 89 ASP A O 1
ATOM 608 N N . TYR A 1 90 ? -3.171 0.415 -12.097 1.00 87.75 90 TYR A N 1
ATOM 609 C CA . TYR A 1 90 ? -1.843 -0.171 -12.125 1.00 87.75 90 TYR A CA 1
ATOM 610 C C . TYR A 1 90 ? -1.393 -0.390 -13.564 1.00 87.75 90 TYR A C 1
ATOM 612 O O . TYR A 1 90 ? -1.814 -1.332 -14.238 1.00 87.75 90 TYR A O 1
ATOM 620 N N . ALA A 1 91 ? -0.443 0.426 -13.994 1.00 85.75 91 ALA A N 1
ATOM 621 C CA . ALA A 1 91 ? 0.244 0.289 -15.261 1.00 85.75 91 ALA A CA 1
ATOM 622 C C . ALA A 1 91 ? 1.728 0.057 -14.990 1.00 85.75 91 ALA A C 1
ATOM 624 O O . ALA A 1 91 ? 2.363 0.845 -14.302 1.00 85.75 91 ALA A O 1
ATOM 625 N N . TYR A 1 92 ? 2.310 -1.004 -15.546 1.00 86.06 92 TYR A N 1
ATOM 626 C CA . TYR A 1 92 ? 3.750 -1.244 -15.468 1.00 86.06 92 TYR A CA 1
ATOM 627 C C . TYR A 1 92 ? 4.293 -1.701 -16.818 1.00 86.06 92 TYR A C 1
ATOM 629 O O . TYR A 1 92 ? 3.878 -2.732 -17.351 1.00 86.06 92 TYR A O 1
ATOM 637 N N . ASP A 1 93 ? 5.262 -0.958 -17.351 1.00 84.31 93 ASP A N 1
ATOM 638 C CA . ASP A 1 93 ? 6.030 -1.347 -18.528 1.00 84.31 93 ASP A CA 1
ATOM 639 C C . ASP A 1 93 ? 7.400 -1.886 -18.094 1.00 84.31 93 ASP A C 1
ATOM 641 O O . ASP A 1 93 ? 8.279 -1.159 -17.630 1.00 84.31 93 ASP A O 1
ATOM 645 N N . ALA A 1 94 ? 7.606 -3.191 -18.278 1.00 80.81 94 ALA A N 1
ATOM 646 C CA . ALA A 1 94 ? 8.853 -3.858 -17.913 1.00 80.81 94 ALA A CA 1
ATOM 647 C C . ALA A 1 94 ? 10.065 -3.467 -18.783 1.00 80.81 94 ALA A C 1
ATOM 649 O O . ALA A 1 94 ? 11.192 -3.772 -18.398 1.00 80.81 94 ALA A O 1
ATOM 650 N N . LYS A 1 95 ? 9.869 -2.837 -19.951 1.00 83.62 95 LYS A N 1
ATOM 651 C CA . LYS A 1 95 ? 10.956 -2.387 -20.840 1.00 83.62 95 LYS A CA 1
ATOM 652 C C . LYS A 1 95 ? 11.517 -1.041 -20.406 1.00 83.62 95 LYS A C 1
ATOM 654 O O . LYS A 1 95 ? 12.730 -0.859 -20.432 1.00 83.62 95 LYS A O 1
ATOM 659 N N . SER A 1 96 ? 10.647 -0.098 -20.053 1.00 81.62 96 SER A N 1
ATOM 660 C CA . SER A 1 96 ? 11.049 1.223 -19.552 1.00 81.62 96 SER A CA 1
ATOM 661 C C . SER A 1 96 ? 11.168 1.271 -18.029 1.00 81.62 96 SER A C 1
ATOM 663 O O . SER A 1 96 ? 11.655 2.265 -17.495 1.00 81.62 96 SER A O 1
ATOM 665 N N . HIS A 1 97 ? 10.729 0.214 -17.337 1.00 79.25 97 HIS A N 1
ATOM 666 C CA . HIS A 1 97 ? 10.578 0.138 -15.882 1.00 79.25 97 HIS A CA 1
ATOM 667 C C . HIS A 1 97 ? 9.678 1.230 -15.290 1.00 79.25 97 HIS A C 1
ATOM 669 O O . HIS A 1 97 ? 9.673 1.420 -14.080 1.00 79.25 97 HIS A O 1
ATOM 675 N N . SER A 1 98 ? 8.910 1.926 -16.129 1.00 80.19 98 SER A N 1
ATOM 676 C CA . SER A 1 98 ? 8.027 3.020 -15.742 1.00 80.19 98 SER A CA 1
ATOM 677 C C . SER A 1 98 ? 6.583 2.549 -15.653 1.00 80.19 98 SER A C 1
ATOM 679 O O . SER A 1 98 ? 6.198 1.549 -16.260 1.00 80.19 98 SER A O 1
ATOM 681 N N . GLY A 1 99 ? 5.768 3.303 -14.934 1.00 84.69 99 GLY A N 1
ATOM 682 C CA . GLY A 1 99 ? 4.380 2.957 -14.712 1.00 84.69 99 GLY A CA 1
ATOM 683 C C . GLY A 1 99 ? 3.744 3.851 -13.668 1.00 84.69 99 GLY A C 1
ATOM 684 O O . GLY A 1 99 ? 4.411 4.750 -13.164 1.00 84.69 99 GLY A O 1
ATOM 685 N N . ASP A 1 100 ? 2.505 3.537 -13.324 1.00 87.69 100 ASP A N 1
ATOM 686 C CA . ASP A 1 100 ? 1.708 4.193 -12.297 1.00 87.69 100 ASP A CA 1
ATOM 687 C C . ASP A 1 100 ? 1.042 3.108 -11.442 1.00 87.69 100 ASP A C 1
ATOM 689 O O . ASP A 1 100 ? 0.638 2.057 -11.938 1.00 87.69 100 ASP A O 1
ATOM 693 N N . ALA A 1 101 ? 0.974 3.329 -10.137 1.00 89.50 101 ALA A N 1
ATOM 694 C CA . ALA A 1 101 ? 0.394 2.411 -9.171 1.00 89.50 101 ALA A CA 1
ATOM 695 C C . ALA A 1 101 ? -0.375 3.213 -8.123 1.00 89.50 101 ALA A C 1
ATOM 697 O O . ALA A 1 101 ? 0.199 3.754 -7.169 1.00 89.50 101 ALA A O 1
ATOM 698 N N . HIS A 1 102 ? -1.692 3.288 -8.301 1.00 91.12 102 HIS A N 1
ATOM 699 C CA . HIS A 1 102 ? -2.596 3.989 -7.401 1.00 91.12 102 HIS A CA 1
ATOM 700 C C . HIS A 1 102 ? -3.465 2.996 -6.637 1.00 91.12 102 HIS A C 1
ATOM 702 O O . HIS A 1 102 ? -4.362 2.338 -7.172 1.00 91.12 102 HIS A O 1
ATOM 708 N N . LEU A 1 103 ? -3.229 2.936 -5.332 1.00 92.50 103 LEU A N 1
ATOM 709 C CA . LEU A 1 103 ? -3.939 2.057 -4.421 1.00 92.50 103 LEU A CA 1
ATOM 710 C C . LEU A 1 103 ? -4.814 2.881 -3.483 1.00 92.50 103 LEU A C 1
ATOM 712 O O . LEU A 1 103 ? -4.527 4.041 -3.185 1.00 92.50 103 LEU A O 1
ATOM 716 N N . SER A 1 104 ? -5.897 2.292 -2.990 1.00 94.06 104 SER A N 1
ATOM 717 C CA . SER A 1 104 ? -6.754 2.910 -1.979 1.00 94.06 104 SER A CA 1
ATOM 718 C C . SER A 1 104 ? -6.997 1.970 -0.815 1.00 94.06 104 SER A C 1
ATOM 720 O O . SER A 1 104 ? -7.665 0.952 -0.964 1.00 94.06 104 SER A O 1
ATOM 722 N N . LEU A 1 105 ? -6.469 2.319 0.355 1.00 94.44 105 LEU A N 1
ATOM 723 C CA . LEU A 1 105 ? -6.696 1.597 1.599 1.00 94.44 105 LEU A CA 1
ATOM 724 C C . LEU A 1 105 ? -7.818 2.270 2.382 1.00 94.44 105 LEU A C 1
ATOM 726 O O . LEU A 1 105 ? -7.661 3.373 2.902 1.00 94.44 105 LEU A O 1
ATOM 730 N N . GLU A 1 106 ? -8.937 1.573 2.506 1.00 92.81 106 GLU A N 1
ATOM 731 C CA . GLU A 1 106 ? -10.093 2.038 3.268 1.00 92.81 106 GLU A CA 1
ATOM 732 C C . GLU A 1 106 ? -9.968 1.670 4.754 1.00 92.81 106 GLU A C 1
ATOM 734 O O . GLU A 1 106 ? -10.317 2.462 5.627 1.00 92.81 106 GLU A O 1
ATOM 739 N N . SER A 1 107 ? -9.454 0.474 5.058 1.00 92.94 107 SER A N 1
ATOM 740 C CA . SER A 1 107 ? -9.340 -0.040 6.430 1.00 92.94 107 SER A CA 1
ATOM 741 C C . SER A 1 107 ? -8.286 -1.140 6.558 1.00 92.94 107 SER A C 1
ATOM 743 O O . SER A 1 107 ? -7.824 -1.684 5.554 1.00 92.94 107 SER A O 1
ATOM 745 N N . GLY A 1 108 ? -7.930 -1.465 7.804 1.00 91.62 108 GLY A N 1
ATOM 746 C CA . GLY A 1 108 ? -6.944 -2.486 8.166 1.00 91.62 108 GLY A CA 1
ATOM 747 C C . GLY A 1 108 ? -5.511 -1.969 8.214 1.00 91.62 108 GLY A C 1
ATOM 748 O O . GLY A 1 108 ? -5.226 -0.812 7.914 1.00 91.62 108 GLY A O 1
ATOM 749 N N . SER A 1 109 ? -4.595 -2.838 8.620 1.00 93.31 109 SER A N 1
ATOM 750 C CA . SER A 1 109 ? -3.163 -2.537 8.588 1.00 93.31 109 SER A CA 1
ATOM 751 C C . SER A 1 109 ? -2.576 -2.927 7.240 1.00 93.31 109 SER A C 1
ATOM 753 O O . SER A 1 109 ? -3.003 -3.910 6.640 1.00 93.31 109 SER A O 1
ATOM 755 N N . PHE A 1 110 ? -1.564 -2.207 6.780 1.00 93.75 110 PHE A N 1
ATOM 756 C CA . PHE A 1 110 ? -0.852 -2.519 5.552 1.00 93.75 110 PHE A CA 1
ATOM 757 C C . PHE A 1 110 ? 0.657 -2.464 5.769 1.00 93.75 110 PHE A C 1
ATOM 759 O O . PHE A 1 110 ? 1.159 -1.752 6.639 1.00 93.75 110 PHE A O 1
ATOM 766 N N . ALA A 1 111 ? 1.380 -3.204 4.944 1.00 91.81 111 ALA A N 1
ATOM 767 C CA . ALA A 1 111 ? 2.805 -3.028 4.743 1.00 91.81 111 ALA A CA 1
ATOM 768 C C . ALA A 1 111 ? 3.076 -3.100 3.246 1.00 91.81 111 ALA A C 1
ATOM 770 O O . ALA A 1 111 ? 2.569 -3.977 2.556 1.00 91.81 111 ALA A O 1
ATOM 771 N N . LEU A 1 112 ? 3.861 -2.170 2.737 1.00 90.00 112 LEU A N 1
ATOM 772 C CA . LEU A 1 112 ? 4.202 -2.061 1.337 1.00 90.00 112 LEU A CA 1
ATOM 773 C C . LEU A 1 112 ? 5.702 -1.852 1.226 1.00 90.00 112 LEU A C 1
ATOM 775 O O . LEU A 1 112 ? 6.263 -1.005 1.908 1.00 90.00 112 LEU A O 1
ATOM 779 N N . VAL A 1 113 ? 6.349 -2.585 0.338 1.00 89.19 113 VAL A N 1
ATOM 780 C CA . VAL A 1 113 ? 7.725 -2.336 -0.077 1.00 89.19 113 VAL A CA 1
ATOM 781 C C . VAL A 1 113 ? 7.693 -2.060 -1.564 1.00 89.19 113 VAL A C 1
ATOM 783 O O . VAL A 1 113 ? 7.320 -2.940 -2.340 1.00 89.19 113 VAL A O 1
ATOM 786 N N . SER A 1 114 ? 8.026 -0.828 -1.939 1.00 85.31 114 SER A N 1
ATOM 787 C CA . SER A 1 114 ? 7.919 -0.389 -3.325 1.00 85.31 114 SER A CA 1
ATOM 788 C C . SER A 1 114 ? 8.954 -1.054 -4.240 1.00 85.31 114 SER A C 1
ATOM 790 O O . SER A 1 114 ? 10.097 -1.311 -3.851 1.00 85.31 114 SER A O 1
ATOM 792 N N . GLY A 1 115 ? 8.509 -1.371 -5.454 1.00 85.38 115 GLY A N 1
ATOM 793 C CA . GLY A 1 115 ? 9.278 -2.013 -6.511 1.00 85.38 115 GLY A CA 1
ATOM 794 C C . GLY A 1 115 ? 9.940 -1.011 -7.453 1.00 85.38 115 GLY A C 1
ATOM 795 O O . GLY A 1 115 ? 10.415 0.048 -7.036 1.00 85.38 115 GLY A O 1
ATOM 796 N N . GLN A 1 116 ? 10.004 -1.364 -8.738 1.00 83.56 116 GLN A N 1
ATOM 797 C CA . GLN A 1 116 ? 10.668 -0.538 -9.753 1.00 83.56 116 GLN A CA 1
ATOM 798 C C . GLN A 1 116 ? 9.930 0.778 -10.032 1.00 83.56 116 GLN A C 1
ATOM 800 O O . GLN A 1 116 ? 10.596 1.806 -10.143 1.00 83.56 116 GLN A O 1
ATOM 805 N N . ILE A 1 117 ? 8.588 0.780 -10.046 1.00 82.69 117 ILE A N 1
ATOM 806 C CA . ILE A 1 117 ? 7.782 1.967 -10.397 1.00 82.69 117 ILE A CA 1
ATOM 807 C C . ILE A 1 117 ? 8.148 3.173 -9.518 1.00 82.69 117 ILE A C 1
ATOM 809 O O . ILE A 1 117 ? 8.484 4.249 -10.016 1.00 82.69 117 ILE A O 1
ATOM 813 N N . ALA A 1 118 ? 8.185 2.967 -8.199 1.00 80.88 118 ALA A N 1
ATOM 814 C CA . ALA A 1 118 ? 8.506 4.014 -7.227 1.00 80.88 118 ALA A CA 1
ATOM 815 C C . ALA A 1 118 ? 9.973 4.482 -7.267 1.00 80.88 118 ALA A C 1
ATOM 817 O O . ALA A 1 118 ? 10.329 5.464 -6.611 1.00 80.88 118 ALA A O 1
ATOM 818 N N . LYS A 1 119 ? 10.852 3.754 -7.967 1.00 79.88 119 LYS A N 1
ATOM 819 C CA . LYS A 1 119 ? 12.265 4.121 -8.151 1.00 79.88 119 LYS A CA 1
ATOM 820 C C . LYS A 1 119 ? 12.472 4.923 -9.429 1.00 79.88 119 LYS A C 1
ATOM 822 O O . LYS A 1 119 ? 13.339 5.793 -9.453 1.00 79.88 119 LYS A O 1
ATOM 827 N N . THR A 1 120 ? 11.687 4.649 -10.467 1.00 75.00 120 THR A N 1
ATOM 828 C CA . THR A 1 120 ? 11.822 5.290 -11.780 1.00 75.00 120 THR A CA 1
ATOM 829 C C . THR A 1 120 ? 11.101 6.622 -11.890 1.00 75.00 120 THR A C 1
ATOM 831 O O . THR A 1 120 ? 11.618 7.523 -12.548 1.00 75.00 120 THR A O 1
ATOM 834 N N . ALA A 1 121 ? 9.934 6.765 -11.260 1.00 72.00 121 ALA A N 1
ATOM 835 C CA . ALA A 1 121 ? 9.115 7.962 -11.385 1.00 72.00 121 ALA A CA 1
ATOM 836 C C . ALA A 1 121 ? 8.721 8.498 -9.998 1.00 72.00 121 ALA A C 1
ATOM 838 O O . ALA A 1 121 ? 8.163 7.752 -9.189 1.00 72.00 121 ALA A O 1
ATOM 839 N N . PRO A 1 122 ? 9.019 9.776 -9.693 1.00 66.12 122 PRO A N 1
ATOM 840 C CA . PRO A 1 122 ? 8.424 10.434 -8.539 1.00 66.12 122 PRO A CA 1
ATOM 841 C C . PRO A 1 122 ? 6.906 10.505 -8.749 1.00 66.12 122 PRO A C 1
ATOM 843 O O . PRO A 1 122 ? 6.450 10.685 -9.873 1.00 66.12 122 PRO A O 1
ATOM 846 N N . ASP A 1 123 ? 6.139 10.307 -7.680 1.00 73.19 123 ASP A N 1
ATOM 847 C CA . ASP A 1 123 ? 4.665 10.366 -7.652 1.00 73.19 123 ASP A CA 1
ATOM 848 C C . ASP A 1 123 ? 3.905 9.233 -8.361 1.00 73.19 123 ASP A C 1
ATOM 850 O O . ASP A 1 123 ? 2.701 9.103 -8.162 1.00 73.19 123 ASP A O 1
ATOM 854 N N . ALA A 1 124 ? 4.594 8.350 -9.085 1.00 81.25 124 ALA A N 1
ATOM 855 C CA . ALA A 1 124 ? 3.975 7.202 -9.748 1.00 81.25 124 ALA A CA 1
ATOM 856 C C . ALA A 1 124 ? 3.404 6.155 -8.782 1.00 81.25 124 ALA A C 1
ATOM 858 O O . ALA A 1 124 ? 2.576 5.340 -9.170 1.00 81.25 124 ALA A O 1
ATOM 859 N N . PHE A 1 125 ? 3.854 6.133 -7.524 1.00 89.19 125 PHE A N 1
ATOM 860 C CA . PHE A 1 125 ? 3.326 5.223 -6.513 1.00 89.19 125 PHE A CA 1
ATOM 861 C C . PHE A 1 125 ? 2.602 6.000 -5.416 1.00 89.19 125 PHE A C 1
ATOM 863 O O . PHE A 1 125 ? 3.236 6.651 -4.578 1.00 89.19 125 PHE A O 1
ATOM 870 N N . ALA A 1 126 ? 1.276 5.875 -5.383 1.00 90.81 126 ALA A N 1
ATOM 871 C CA . ALA A 1 126 ? 0.423 6.569 -4.428 1.00 90.81 126 ALA A CA 1
ATOM 872 C C . ALA A 1 126 ? -0.538 5.605 -3.723 1.00 90.81 126 ALA A C 1
ATOM 874 O O . ALA A 1 126 ? -1.294 4.862 -4.349 1.00 90.81 126 ALA A O 1
ATOM 875 N N . LEU A 1 127 ? -0.554 5.660 -2.392 1.00 92.00 127 LEU A N 1
ATOM 876 C CA . LEU A 1 127 ? -1.540 4.989 -1.555 1.00 92.00 127 LEU A CA 1
ATOM 877 C C . LEU A 1 127 ? -2.468 6.027 -0.930 1.00 92.00 127 LEU A C 1
ATOM 879 O O . LEU A 1 127 ? -2.074 6.812 -0.067 1.00 92.00 127 LEU A O 1
ATOM 883 N N . LYS A 1 128 ? -3.725 6.019 -1.353 1.00 92.94 128 LYS A N 1
ATOM 884 C CA . LYS A 1 128 ? -4.765 6.891 -0.823 1.00 92.94 128 LYS A CA 1
ATOM 885 C C . LYS A 1 128 ? -5.491 6.216 0.331 1.00 92.94 128 LYS A C 1
ATOM 887 O O . LYS A 1 128 ? -5.826 5.040 0.272 1.00 92.94 128 LYS A O 1
ATOM 892 N N . THR A 1 129 ? -5.785 6.976 1.368 1.00 92.75 129 THR A N 1
ATOM 893 C CA . THR A 1 129 ? -6.637 6.577 2.484 1.00 92.75 129 THR A CA 1
ATOM 894 C C . THR A 1 129 ? -7.694 7.664 2.706 1.00 92.75 129 THR A C 1
ATOM 896 O O . THR A 1 129 ? -7.555 8.780 2.191 1.00 92.75 129 THR A O 1
ATOM 899 N N . PRO A 1 130 ? -8.774 7.388 3.458 1.00 90.06 130 PRO A N 1
ATOM 900 C CA . PRO A 1 130 ? -9.767 8.408 3.797 1.00 90.06 130 PRO A CA 1
ATOM 901 C C . PRO A 1 130 ? -9.179 9.632 4.519 1.00 90.06 130 PRO A C 1
ATOM 903 O O . PRO A 1 130 ? -9.746 10.719 4.453 1.00 90.06 130 PRO A O 1
ATOM 906 N N . THR A 1 131 ? -8.051 9.461 5.211 1.00 89.94 131 THR A N 1
ATOM 907 C CA . THR A 1 131 ? -7.421 10.485 6.054 1.00 89.94 131 THR A CA 1
ATOM 908 C C . THR A 1 131 ? -6.176 11.114 5.434 1.00 89.94 131 THR A C 1
ATOM 910 O O . THR A 1 131 ? -5.820 12.223 5.828 1.00 89.94 131 THR A O 1
ATOM 913 N N . MET A 1 132 ? -5.507 10.458 4.480 1.00 92.00 132 MET A N 1
ATOM 914 C CA . MET A 1 132 ? -4.297 10.981 3.833 1.00 92.00 132 MET A CA 1
ATOM 915 C C . MET A 1 132 ? -3.978 10.302 2.502 1.00 92.00 132 MET A C 1
ATOM 917 O O . MET A 1 132 ? -4.454 9.218 2.199 1.00 92.00 132 MET A O 1
ATOM 921 N N . THR A 1 133 ? -3.125 10.937 1.710 1.00 92.69 133 THR A N 1
ATOM 922 C CA . THR A 1 133 ? -2.486 10.355 0.527 1.00 92.69 133 THR A CA 1
ATOM 923 C C . THR A 1 133 ? -1.002 10.195 0.807 1.00 92.69 133 THR A C 1
ATOM 925 O O . THR A 1 133 ? -0.373 11.121 1.312 1.00 92.69 133 THR A O 1
ATOM 928 N N . ILE A 1 134 ? -0.460 9.024 0.501 1.00 91.88 134 ILE A N 1
ATOM 929 C CA . ILE A 1 134 ? 0.918 8.634 0.783 1.00 91.88 134 ILE A CA 1
ATOM 930 C C . ILE A 1 134 ? 1.606 8.390 -0.560 1.00 91.88 134 ILE A C 1
ATOM 932 O O . ILE A 1 134 ? 1.331 7.389 -1.219 1.00 91.88 134 ILE A O 1
ATOM 936 N N . GLY A 1 135 ? 2.484 9.297 -0.972 1.00 90.56 135 GLY A N 1
ATOM 937 C CA . GLY A 1 135 ? 3.406 9.080 -2.085 1.00 90.56 135 GLY A CA 1
ATOM 938 C C . GLY A 1 135 ? 4.638 8.332 -1.588 1.00 90.56 135 GLY A C 1
ATOM 939 O O . GLY A 1 135 ? 5.223 8.730 -0.580 1.00 90.56 135 GLY A O 1
ATOM 940 N N . VAL A 1 136 ? 5.022 7.244 -2.258 1.00 88.31 136 VAL A N 1
ATOM 941 C CA . VAL A 1 136 ? 6.173 6.412 -1.871 1.00 88.31 136 VAL A CA 1
ATOM 942 C C . VAL A 1 136 ? 7.232 6.464 -2.962 1.00 88.31 136 VAL A C 1
ATOM 944 O O . VAL A 1 136 ? 6.944 6.176 -4.120 1.00 88.31 136 VAL A O 1
ATOM 947 N N . ARG A 1 137 ? 8.476 6.771 -2.589 1.00 85.00 137 ARG A N 1
ATOM 948 C CA . ARG A 1 137 ? 9.615 6.816 -3.508 1.00 85.00 137 ARG A CA 1
ATOM 949 C C . ARG A 1 137 ? 10.763 5.951 -3.000 1.00 85.00 137 ARG A C 1
ATOM 951 O O . ARG A 1 137 ? 11.494 6.344 -2.091 1.00 85.00 137 ARG A O 1
ATOM 958 N N . GLY A 1 138 ? 10.928 4.778 -3.612 1.00 77.31 138 GLY A N 1
ATOM 959 C CA . GLY A 1 138 ? 12.057 3.874 -3.369 1.00 77.31 138 GLY A CA 1
ATOM 960 C C . GLY A 1 138 ? 12.209 3.433 -1.913 1.00 77.31 138 GLY A C 1
ATOM 961 O O . GLY A 1 138 ? 13.318 3.401 -1.398 1.00 77.31 138 GLY A O 1
ATOM 962 N N . THR A 1 139 ? 11.105 3.154 -1.220 1.00 86.31 139 THR A N 1
ATOM 963 C CA . THR A 1 139 ? 11.139 2.696 0.175 1.00 86.31 139 THR A CA 1
ATOM 964 C C . THR A 1 139 ? 9.981 1.775 0.533 1.00 86.31 139 THR A C 1
ATOM 966 O O . THR A 1 139 ? 9.083 1.526 -0.278 1.00 86.31 139 THR A O 1
ATOM 969 N N . GLY A 1 140 ? 10.029 1.224 1.743 1.00 87.06 140 GLY A N 1
ATOM 970 C CA . GLY A 1 140 ? 8.900 0.544 2.349 1.00 87.06 140 GLY A CA 1
ATOM 971 C C . GLY A 1 140 ? 8.146 1.451 3.312 1.00 87.06 140 GLY A C 1
ATOM 972 O O . GLY A 1 140 ? 8.722 2.328 3.955 1.00 87.06 140 GLY A O 1
ATOM 973 N N . VAL A 1 141 ? 6.852 1.212 3.440 1.00 90.19 141 VAL A N 1
ATOM 974 C CA . VAL A 1 141 ? 5.973 1.846 4.414 1.00 90.19 141 VAL A CA 1
ATOM 975 C C . VAL A 1 141 ? 5.084 0.807 5.065 1.00 90.19 141 VAL A C 1
ATOM 977 O O . VAL A 1 141 ? 4.641 -0.136 4.418 1.00 90.19 141 VAL A O 1
ATOM 980 N N . ALA A 1 142 ? 4.777 0.992 6.338 1.00 91.81 142 ALA A N 1
ATOM 981 C CA . ALA A 1 142 ? 3.762 0.197 7.012 1.00 91.81 142 ALA A CA 1
ATOM 982 C C . ALA A 1 142 ? 2.914 1.075 7.915 1.00 91.81 142 ALA A C 1
ATOM 984 O O . ALA A 1 142 ? 3.360 2.122 8.386 1.00 91.81 142 ALA A O 1
ATOM 985 N N . GLY A 1 143 ? 1.684 0.647 8.164 1.00 93.19 143 GLY A N 1
ATOM 986 C CA . GLY A 1 143 ? 0.771 1.415 8.984 1.00 93.19 143 GLY A CA 1
ATOM 987 C C . GLY A 1 143 ? -0.678 0.995 8.831 1.00 93.19 143 GLY A C 1
ATOM 988 O O . GLY A 1 143 ? -0.991 -0.171 8.623 1.00 93.19 143 GLY A O 1
ATOM 989 N N . ASN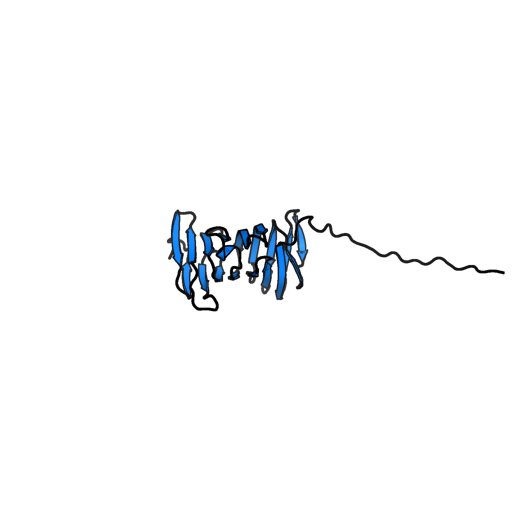 A 1 144 ? -1.561 1.969 8.964 1.00 93.31 144 ASN A N 1
ATOM 990 C CA . ASN A 1 144 ? -3.009 1.868 8.833 1.00 93.31 144 ASN A CA 1
ATOM 991 C C . ASN A 1 144 ? -3.518 3.174 8.178 1.00 93.31 144 ASN A C 1
ATOM 993 O O . ASN A 1 144 ? -2.708 4.072 7.933 1.00 93.31 144 ASN A O 1
ATOM 997 N N . PRO A 1 145 ? -4.820 3.333 7.882 1.00 91.75 145 PRO A N 1
ATOM 998 C CA . PRO A 1 145 ? -5.322 4.535 7.222 1.00 91.75 145 PRO A CA 1
ATOM 999 C C . PRO A 1 145 ? -4.887 5.856 7.868 1.00 91.75 145 PRO A C 1
ATOM 1001 O O . PRO A 1 145 ? -4.641 6.819 7.144 1.00 91.75 145 PRO A O 1
ATOM 1004 N N . SER A 1 146 ? -4.736 5.886 9.196 1.00 89.69 146 SER A N 1
ATOM 1005 C CA . SER A 1 146 ? -4.442 7.082 9.993 1.00 89.69 146 SER A CA 1
ATOM 1006 C C . SER A 1 146 ? -2.981 7.216 10.431 1.00 89.69 146 SER A C 1
ATOM 1008 O O . SER A 1 146 ? -2.621 8.252 10.979 1.00 89.69 146 SER A O 1
ATOM 1010 N N . SER A 1 147 ? -2.123 6.215 10.235 1.00 90.75 147 SER A N 1
ATOM 1011 C CA . SER A 1 147 ? -0.701 6.309 10.589 1.00 90.75 147 SER A CA 1
ATOM 1012 C C . SER A 1 147 ? 0.167 5.573 9.593 1.00 90.75 147 SER A C 1
ATOM 1014 O O . SER A 1 147 ? -0.165 4.455 9.210 1.00 90.75 147 SER A O 1
ATOM 1016 N N . VAL A 1 148 ? 1.326 6.126 9.271 1.00 91.88 148 VAL A N 1
ATOM 1017 C CA . VAL A 1 148 ? 2.306 5.475 8.406 1.00 91.88 148 VAL A CA 1
ATOM 1018 C C . VAL A 1 148 ? 3.708 5.671 8.963 1.00 91.88 148 VAL A C 1
ATOM 1020 O O . VAL A 1 148 ? 4.046 6.736 9.470 1.00 91.88 148 VAL A O 1
ATOM 1023 N N . ALA A 1 149 ? 4.523 4.631 8.867 1.00 90.19 149 ALA A N 1
ATOM 1024 C CA . ALA A 1 149 ? 5.924 4.642 9.236 1.00 90.19 149 ALA A CA 1
ATOM 1025 C C . ALA A 1 149 ? 6.782 4.249 8.037 1.00 90.19 149 ALA A C 1
ATOM 1027 O O . ALA A 1 149 ? 6.455 3.309 7.307 1.00 90.19 149 ALA A O 1
ATOM 1028 N N . LEU A 1 150 ? 7.898 4.951 7.866 1.00 87.88 150 LEU A N 1
ATOM 1029 C CA . LEU A 1 150 ? 8.949 4.582 6.935 1.00 87.88 150 LEU A CA 1
ATOM 1030 C C . LEU A 1 150 ? 9.683 3.341 7.422 1.00 87.88 150 LEU A C 1
ATOM 1032 O O . LEU A 1 150 ? 10.332 3.340 8.472 1.00 87.88 150 LEU A O 1
ATOM 1036 N N . MET A 1 151 ? 9.653 2.307 6.597 1.00 81.12 151 MET A N 1
ATOM 1037 C CA . MET A 1 151 ? 10.499 1.135 6.744 1.00 81.12 151 MET A CA 1
ATOM 1038 C C . MET A 1 151 ? 11.820 1.391 6.022 1.00 81.12 151 MET A C 1
ATOM 1040 O O . MET A 1 151 ? 11.850 2.001 4.958 1.00 81.12 151 MET A O 1
ATOM 1044 N N . GLY A 1 152 ? 12.932 0.932 6.590 1.00 68.12 152 GLY A N 1
ATOM 1045 C CA . GLY A 1 152 ? 14.226 1.057 5.922 1.00 68.12 152 GLY A CA 1
ATOM 1046 C C . GLY A 1 152 ? 14.342 0.098 4.744 1.00 68.12 152 GLY A C 1
ATOM 1047 O O . GLY A 1 152 ? 14.020 -1.083 4.883 1.00 68.12 152 GLY A O 1
ATOM 1048 N N . GLU A 1 153 ? 14.850 0.574 3.604 1.00 66.06 153 GLU A N 1
ATOM 1049 C CA . GLU A 1 153 ? 15.304 -0.328 2.546 1.00 66.06 153 GLU A CA 1
ATOM 1050 C C . GLU A 1 153 ? 16.549 -1.104 2.989 1.00 66.06 153 GLU A C 1
ATOM 1052 O O . GLU A 1 153 ? 17.419 -0.628 3.732 1.00 66.06 153 GLU A O 1
ATOM 1057 N N . ARG A 1 154 ? 16.669 -2.321 2.457 1.00 52.25 154 ARG A N 1
ATOM 1058 C CA . ARG A 1 154 ? 17.869 -3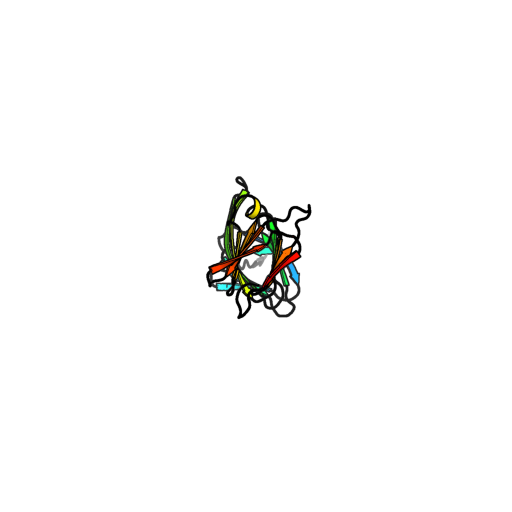.145 2.575 1.00 52.25 154 ARG A CA 1
ATOM 1059 C C . ARG A 1 154 ? 19.015 -2.457 1.825 1.00 52.25 154 ARG A C 1
ATOM 1061 O O . ARG A 1 154 ? 19.132 -2.593 0.616 1.00 52.25 154 ARG A O 1
ATOM 1068 N N . GLY A 1 155 ? 19.848 -1.717 2.552 1.00 56.75 155 GLY A N 1
ATOM 1069 C CA . GLY A 1 155 ? 20.951 -0.930 1.984 1.00 56.75 155 GLY A CA 1
ATOM 1070 C C . GLY A 1 155 ? 21.156 0.436 2.640 1.00 56.75 155 GLY A C 1
ATOM 1071 O O . GLY A 1 155 ? 22.169 1.074 2.380 1.00 56.75 155 GLY A O 1
ATOM 1072 N N . GLY A 1 156 ? 20.238 0.876 3.510 1.00 54.97 156 GLY A N 1
ATOM 1073 C CA . GLY A 1 156 ? 20.418 2.081 4.331 1.00 54.97 156 GLY A CA 1
ATOM 1074 C C . GLY A 1 156 ? 20.173 3.407 3.608 1.00 54.97 156 GLY A C 1
ATOM 1075 O O . GLY A 1 156 ? 20.268 4.458 4.236 1.00 54.97 156 GLY A O 1
ATOM 1076 N N . VAL A 1 157 ? 19.820 3.379 2.320 1.00 57.22 157 VAL A N 1
ATOM 1077 C CA . VAL A 1 157 ? 19.300 4.560 1.627 1.00 57.22 157 VAL A CA 1
ATOM 1078 C C . VAL A 1 157 ? 17.847 4.721 2.055 1.00 57.22 157 VAL A C 1
ATOM 1080 O O . VAL A 1 157 ? 17.007 3.875 1.755 1.00 57.22 157 VAL A O 1
ATOM 1083 N N . ALA A 1 158 ? 17.558 5.769 2.820 1.00 64.50 158 ALA A N 1
ATOM 1084 C CA . ALA A 1 158 ? 16.185 6.129 3.118 1.00 64.50 158 ALA A CA 1
ATOM 1085 C C . ALA A 1 158 ? 15.564 6.694 1.837 1.00 64.50 158 ALA A C 1
ATOM 1087 O O . ALA A 1 158 ? 16.012 7.727 1.337 1.00 64.50 158 ALA A O 1
ATOM 1088 N N . GLY A 1 159 ? 14.570 6.000 1.283 1.00 77.38 159 GLY A N 1
ATOM 1089 C CA . GLY A 1 159 ? 13.706 6.624 0.293 1.00 77.38 159 GLY A CA 1
ATOM 1090 C C . GLY A 1 159 ? 12.834 7.701 0.937 1.00 77.38 159 GLY A C 1
ATOM 1091 O O . GLY A 1 159 ? 12.932 7.995 2.132 1.00 77.38 159 GLY A O 1
ATOM 1092 N N . GLU A 1 160 ? 11.972 8.295 0.130 1.00 85.38 160 GLU A N 1
ATOM 1093 C CA . GLU A 1 160 ? 11.147 9.426 0.536 1.00 85.38 160 GLU A CA 1
ATOM 1094 C C . GLU A 1 160 ? 9.680 9.017 0.555 1.00 85.38 160 GLU A C 1
ATOM 1096 O O . GLU A 1 160 ? 9.202 8.318 -0.341 1.00 85.38 160 GLU A O 1
ATOM 1101 N N . VAL A 1 161 ? 8.964 9.445 1.589 1.00 89.25 161 VAL A N 1
ATOM 1102 C CA . VAL A 1 161 ? 7.514 9.309 1.672 1.00 89.25 161 VAL A CA 1
ATOM 1103 C C . VAL A 1 161 ? 6.906 10.658 1.947 1.00 89.25 161 VAL A C 1
ATOM 1105 O O . VAL A 1 161 ? 7.223 11.302 2.944 1.00 89.25 161 VAL A O 1
ATOM 1108 N N . VAL A 1 162 ? 6.009 11.069 1.064 1.00 90.75 162 VAL A N 1
ATOM 1109 C CA . VAL A 1 162 ? 5.288 12.330 1.180 1.00 90.75 162 VAL A CA 1
ATOM 1110 C C . VAL A 1 162 ? 3.857 12.019 1.572 1.00 90.75 162 VAL A C 1
ATOM 1112 O O . VAL A 1 162 ? 3.167 11.240 0.922 1.00 90.75 162 VAL A O 1
ATOM 1115 N N . ILE A 1 163 ? 3.406 12.627 2.657 1.00 92.06 163 ILE A N 1
ATOM 1116 C CA . ILE A 1 163 ? 2.083 12.421 3.227 1.00 92.06 163 ILE A CA 1
ATOM 1117 C C . ILE A 1 163 ? 1.328 13.717 3.064 1.00 92.06 163 ILE A C 1
ATOM 1119 O O . ILE A 1 163 ? 1.771 14.745 3.559 1.00 92.06 163 ILE A O 1
ATOM 1123 N N . THR A 1 164 ? 0.186 13.661 2.397 1.00 92.06 164 THR A N 1
ATOM 1124 C CA . THR A 1 164 ? -0.678 14.816 2.168 1.00 92.06 164 THR A CA 1
ATOM 1125 C C . THR A 1 164 ? -2.052 14.535 2.748 1.00 92.06 164 THR A C 1
ATOM 1127 O O . THR A 1 164 ? -2.724 13.584 2.353 1.00 92.06 164 THR A O 1
ATOM 1130 N N . THR A 1 165 ? -2.494 15.355 3.692 1.00 91.00 165 THR A N 1
ATOM 1131 C CA . THR A 1 165 ? -3.851 15.268 4.247 1.00 91.00 165 THR A CA 1
ATOM 1132 C C . THR A 1 165 ? -4.857 16.000 3.348 1.00 91.00 165 THR A C 1
ATOM 1134 O O . THR A 1 165 ? -4.479 16.952 2.661 1.00 91.00 165 THR A O 1
ATOM 1137 N N . PRO A 1 166 ? -6.156 15.647 3.383 1.00 86.50 166 PRO A N 1
ATOM 1138 C CA . PRO A 1 166 ? -7.202 16.378 2.662 1.00 86.50 166 PRO A CA 1
ATOM 1139 C C . PRO A 1 166 ? -7.275 17.874 3.008 1.00 86.50 166 PRO A C 1
ATOM 1141 O O . PRO A 1 166 ? -7.716 18.671 2.189 1.00 86.50 166 PRO A O 1
ATOM 1144 N N . GLY A 1 167 ? -6.820 18.263 4.206 1.00 85.38 167 GLY A N 1
ATOM 1145 C CA . GLY A 1 167 ? -6.719 19.662 4.634 1.00 85.38 167 GLY A CA 1
ATOM 1146 C C . GLY A 1 167 ? -5.515 20.421 4.060 1.00 85.38 167 GLY A C 1
ATOM 1147 O O . GLY A 1 167 ? -5.287 21.559 4.456 1.00 85.38 167 GLY A O 1
ATOM 1148 N N . GLY A 1 168 ? -4.723 19.800 3.179 1.00 85.88 168 GLY A N 1
ATOM 1149 C CA . GLY A 1 168 ? -3.559 20.409 2.530 1.00 85.88 168 GLY A CA 1
ATOM 1150 C C . GLY A 1 168 ? -2.269 20.382 3.355 1.00 85.88 168 GLY A C 1
ATOM 1151 O O . GLY A 1 168 ? -1.258 20.906 2.898 1.00 85.88 168 GLY A O 1
ATOM 1152 N N . GLN A 1 169 ? -2.265 19.776 4.549 1.00 90.06 169 GLN A N 1
ATOM 1153 C CA . GLN A 1 169 ? -1.029 19.609 5.324 1.00 90.06 169 GLN A CA 1
ATOM 1154 C C . GLN A 1 169 ? -0.175 18.512 4.699 1.00 90.06 169 GLN A C 1
ATOM 1156 O O . GLN A 1 169 ? -0.684 17.414 4.454 1.00 90.06 169 GLN A O 1
ATOM 1161 N N . THR A 1 170 ? 1.108 18.802 4.501 1.00 91.31 170 THR A N 1
ATOM 1162 C CA . THR A 1 170 ? 2.095 17.871 3.955 1.00 91.31 170 THR A CA 1
ATOM 1163 C C . THR A 1 170 ? 3.193 17.572 4.970 1.00 91.31 170 THR A C 1
ATOM 1165 O O . THR A 1 170 ? 3.723 18.502 5.576 1.00 91.31 170 THR A O 1
ATOM 1168 N N . ALA A 1 171 ? 3.593 16.309 5.107 1.00 90.31 171 ALA A N 1
ATOM 1169 C CA . ALA A 1 171 ? 4.817 15.915 5.803 1.00 90.31 171 ALA A CA 1
ATOM 1170 C C . ALA A 1 171 ? 5.660 15.017 4.907 1.00 90.31 171 ALA A C 1
ATOM 1172 O O . ALA A 1 171 ? 5.133 14.147 4.218 1.00 90.31 171 ALA A O 1
ATOM 1173 N N . THR A 1 172 ? 6.973 15.201 4.968 1.00 90.75 172 THR A N 1
ATOM 1174 C CA . THR A 1 172 ? 7.930 14.339 4.280 1.00 90.75 172 THR A CA 1
ATOM 1175 C C . THR A 1 172 ? 8.681 13.524 5.312 1.00 90.75 172 THR A C 1
ATOM 1177 O O . THR A 1 172 ? 9.347 14.066 6.193 1.00 90.75 172 THR A O 1
ATOM 1180 N N . LEU A 1 173 ? 8.584 12.210 5.187 1.00 88.94 173 LEU A N 1
ATOM 1181 C CA . LEU A 1 173 ? 9.413 11.265 5.901 1.00 88.94 173 LEU A CA 1
ATOM 1182 C C . LEU A 1 173 ? 10.570 10.886 4.970 1.00 88.94 173 LEU A C 1
ATOM 1184 O O . LEU A 1 173 ? 10.354 10.494 3.827 1.00 88.94 173 LEU A O 1
ATOM 1188 N N . ASN A 1 174 ? 11.803 10.986 5.456 1.00 87.50 174 ASN A N 1
ATOM 1189 C CA . ASN A 1 174 ? 13.017 10.610 4.714 1.00 87.50 174 ASN A CA 1
ATOM 1190 C C . ASN A 1 174 ? 14.072 9.956 5.622 1.00 87.50 174 ASN A C 1
ATOM 1192 O O . ASN A 1 174 ? 15.253 9.888 5.293 1.00 87.50 174 ASN A O 1
ATOM 1196 N N . SER A 1 175 ? 13.652 9.527 6.810 1.00 85.12 175 SER A N 1
ATOM 1197 C CA . SER A 1 175 ? 14.494 8.890 7.815 1.00 85.12 175 SER A CA 1
ATOM 1198 C C . SER A 1 175 ? 13.873 7.553 8.185 1.00 85.12 175 SER A C 1
ATOM 1200 O O . SER A 1 175 ? 12.680 7.472 8.473 1.00 85.12 175 SER A O 1
ATOM 1202 N N . VAL A 1 176 ? 14.675 6.491 8.169 1.00 82.81 176 VAL A N 1
ATOM 1203 C CA . VAL A 1 176 ? 14.210 5.148 8.536 1.00 82.81 176 VAL A CA 1
ATOM 1204 C C . VAL A 1 176 ? 13.635 5.165 9.952 1.00 82.81 176 VAL A C 1
ATOM 1206 O O . VAL A 1 176 ? 14.266 5.679 10.872 1.00 82.81 176 VAL A O 1
ATOM 1209 N N . GLY A 1 177 ? 12.441 4.598 10.125 1.00 82.69 177 GLY A N 1
ATOM 1210 C CA . GLY A 1 177 ? 11.733 4.583 11.404 1.00 82.69 177 GLY A CA 1
ATOM 1211 C C . GLY A 1 177 ? 10.972 5.871 11.727 1.00 82.69 177 GLY A C 1
ATOM 1212 O O . GLY A 1 177 ? 10.252 5.893 12.723 1.00 82.69 177 GLY A O 1
ATOM 1213 N N . ALA A 1 178 ? 11.078 6.921 10.904 1.00 88.00 178 ALA A N 1
ATOM 1214 C CA . ALA A 1 178 ? 10.195 8.075 11.021 1.00 88.00 178 ALA A CA 1
ATOM 1215 C C . ALA A 1 178 ? 8.750 7.652 10.740 1.00 88.00 178 ALA A C 1
ATOM 1217 O O . ALA A 1 178 ? 8.489 6.821 9.868 1.00 88.00 178 ALA A O 1
ATOM 1218 N N . ALA A 1 179 ? 7.810 8.236 11.468 1.00 88.94 179 ALA A N 1
ATOM 1219 C CA . ALA A 1 179 ? 6.393 7.968 11.315 1.00 88.94 179 ALA A CA 1
ATOM 1220 C C . ALA A 1 179 ? 5.617 9.276 11.346 1.00 88.94 179 ALA A C 1
ATOM 1222 O O . ALA A 1 179 ? 6.078 10.256 11.925 1.00 88.94 179 ALA A O 1
ATOM 1223 N N . ALA A 1 180 ? 4.442 9.262 10.733 1.00 90.56 180 ALA A N 1
ATOM 1224 C CA . ALA A 1 180 ? 3.462 10.318 10.873 1.00 90.56 180 ALA A CA 1
ATOM 1225 C C . ALA A 1 180 ? 2.090 9.715 11.150 1.00 90.56 180 ALA A C 1
ATOM 1227 O O . ALA A 1 180 ? 1.755 8.598 10.737 1.00 90.56 180 ALA A O 1
ATOM 1228 N N . THR A 1 181 ? 1.286 10.499 11.841 1.00 89.56 181 THR A N 1
ATOM 1229 C CA . THR A 1 181 ? -0.070 10.174 12.249 1.00 89.56 181 THR A CA 1
ATOM 1230 C C . THR A 1 181 ? -1.001 11.305 11.848 1.00 89.56 181 THR A C 1
ATOM 1232 O O . THR A 1 181 ? -0.643 12.477 11.893 1.00 89.56 181 THR A O 1
ATOM 1235 N N . VAL A 1 182 ? -2.214 10.957 11.436 1.00 89.75 182 VAL A N 1
ATOM 1236 C CA . VAL A 1 182 ? -3.274 11.911 11.122 1.00 89.75 182 VAL A CA 1
ATOM 1237 C C . VAL A 1 182 ? -4.385 11.706 12.131 1.00 89.75 182 VAL A C 1
ATOM 1239 O O . VAL A 1 182 ? -5.131 10.727 12.074 1.00 89.75 182 VAL A O 1
ATOM 1242 N N . GLY A 1 183 ? -4.454 12.629 13.086 1.00 84.88 183 GLY A N 1
ATOM 1243 C CA . GLY A 1 183 ? -5.469 12.659 14.130 1.00 84.88 183 GLY A CA 1
ATOM 1244 C C . GLY A 1 183 ? -6.474 13.789 13.926 1.00 84.88 183 GLY A C 1
ATOM 1245 O O . GLY A 1 183 ? -6.423 14.545 12.957 1.00 84.88 183 GLY A O 1
ATOM 1246 N N . SER A 1 184 ? -7.369 13.959 14.899 1.00 75.19 184 SER A N 1
ATOM 1247 C CA . SER A 1 184 ? -8.329 15.073 14.932 1.00 75.19 184 SER A CA 1
ATOM 1248 C C . SER A 1 184 ? -7.666 16.458 14.956 1.00 75.19 184 SER A C 1
ATOM 1250 O O . SER A 1 184 ? -8.290 17.434 14.551 1.00 75.19 184 SER A O 1
ATOM 1252 N N . GLY A 1 185 ? -6.410 16.544 15.410 1.00 75.75 185 GLY A N 1
ATOM 1253 C CA . GLY A 1 185 ? -5.604 17.769 15.426 1.00 75.75 185 GLY A CA 1
ATOM 1254 C C . GLY A 1 185 ? -4.832 18.059 14.134 1.00 75.75 185 GLY A C 1
ATOM 1255 O O . GLY A 1 185 ? -4.181 19.096 14.057 1.00 75.75 185 GLY A O 1
ATOM 1256 N N . GLY A 1 186 ? -4.898 17.181 13.127 1.00 79.56 186 GLY A N 1
ATOM 1257 C CA . GLY A 1 186 ? -4.109 17.287 11.897 1.00 79.56 186 GLY A CA 1
ATOM 1258 C C . GLY A 1 186 ? -2.975 16.264 11.819 1.00 79.56 186 GLY A C 1
ATOM 1259 O O . GLY A 1 186 ? -3.047 15.195 12.429 1.00 79.56 186 GLY A O 1
ATOM 1260 N N . LEU A 1 187 ? -1.964 16.583 11.012 1.00 82.50 187 LEU A N 1
ATOM 1261 C CA . LEU A 1 187 ? -0.789 15.743 10.782 1.00 82.50 187 LEU A CA 1
ATOM 1262 C C . LEU A 1 187 ? 0.227 15.956 11.917 1.00 82.50 187 LEU A C 1
ATOM 1264 O O . LEU A 1 187 ? 0.489 17.095 12.303 1.00 82.50 187 LEU A O 1
ATOM 1268 N N . SER A 1 188 ? 0.768 14.879 12.486 1.00 80.12 188 SER A N 1
ATOM 1269 C CA . SER A 1 188 ? 1.722 14.909 13.610 1.00 80.12 188 SER A CA 1
ATOM 1270 C C . SER A 1 188 ? 2.766 13.812 13.508 1.00 80.12 188 SER A C 1
ATOM 1272 O O . SER A 1 188 ? 2.396 12.688 13.090 1.00 80.12 188 SER A O 1
#